Protein AF-A0A0D6QAS1-F1 (afdb_monomer)

pLDDT: mean 83.27, std 16.85, range [33.59, 98.94]

Structure (mmCIF, N/CA/C/O backbone):
data_AF-A0A0D6QAS1-F1
#
_entry.id   AF-A0A0D6QAS1-F1
#
loop_
_atom_site.group_PDB
_atom_site.id
_atom_site.type_symbol
_atom_site.label_atom_id
_atom_site.label_alt_id
_atom_site.label_comp_id
_atom_site.label_asym_id
_atom_site.label_entity_id
_atom_site.label_seq_id
_atom_site.pdbx_PDB_ins_code
_atom_site.Cartn_x
_atom_site.Cartn_y
_atom_site.Cartn_z
_atom_site.occupancy
_atom_site.B_iso_or_equiv
_atom_site.auth_seq_id
_atom_site.auth_comp_id
_atom_site.auth_asym_id
_atom_site.auth_atom_id
_atom_site.pdbx_PDB_model_num
ATOM 1 N N . MET A 1 1 ? 11.360 14.580 -30.328 1.00 38.03 1 MET A N 1
ATOM 2 C CA . MET A 1 1 ? 10.238 13.670 -30.630 1.00 38.03 1 MET A CA 1
ATOM 3 C C . MET A 1 1 ? 8.957 14.392 -30.251 1.00 38.03 1 MET A C 1
ATOM 5 O O . MET A 1 1 ? 8.612 14.446 -29.081 1.00 38.03 1 MET A O 1
ATOM 9 N N . GLU A 1 2 ? 8.317 15.051 -31.216 1.00 40.16 2 GLU A N 1
ATOM 10 C CA . GLU A 1 2 ? 7.016 15.697 -31.013 1.00 40.16 2 GLU A CA 1
ATOM 11 C C . GLU A 1 2 ? 5.927 14.764 -31.536 1.00 40.16 2 GLU A C 1
ATOM 13 O O . GLU A 1 2 ? 5.898 14.456 -32.726 1.00 40.16 2 GLU A O 1
ATOM 18 N N . GLY A 1 3 ? 5.069 14.291 -30.632 1.00 45.66 3 GLY A N 1
ATOM 19 C CA . GLY A 1 3 ? 3.910 13.471 -30.976 1.00 45.66 3 GLY A CA 1
ATOM 20 C C . GLY A 1 3 ? 3.639 12.312 -30.021 1.00 45.66 3 GLY A C 1
ATOM 21 O O . GLY A 1 3 ? 3.352 11.223 -30.496 1.00 45.66 3 GLY A O 1
ATOM 22 N N . VAL A 1 4 ? 3.721 12.503 -28.701 1.00 56.34 4 VAL A N 1
ATOM 23 C CA . VAL A 1 4 ? 3.030 11.586 -27.780 1.00 56.34 4 VAL A CA 1
ATOM 24 C C . VAL A 1 4 ? 1.615 12.138 -27.614 1.00 56.34 4 VAL A C 1
ATOM 26 O O . VAL A 1 4 ? 1.426 13.249 -27.113 1.00 56.34 4 VAL A O 1
ATOM 29 N N . THR A 1 5 ? 0.645 11.424 -28.170 1.00 60.41 5 THR A N 1
ATOM 30 C CA . THR A 1 5 ? -0.788 11.723 -28.086 1.00 60.41 5 THR A CA 1
ATOM 31 C C . THR A 1 5 ? -1.288 11.491 -26.665 1.00 60.41 5 THR A C 1
ATOM 33 O O . THR A 1 5 ? -0.992 10.454 -26.081 1.00 60.41 5 THR A O 1
ATOM 36 N N . ASN A 1 6 ? -2.076 12.431 -26.141 1.00 78.56 6 ASN A N 1
ATOM 37 C CA . ASN A 1 6 ? -2.873 12.211 -24.933 1.00 78.56 6 ASN A CA 1
ATOM 38 C C . ASN A 1 6 ? -3.799 11.004 -25.142 1.00 78.56 6 ASN A C 1
ATOM 40 O O . ASN A 1 6 ? -4.286 10.797 -26.259 1.00 78.56 6 ASN A O 1
ATOM 44 N N . GLY A 1 7 ? -4.080 10.250 -24.080 1.00 86.44 7 GLY A N 1
ATOM 45 C CA . GLY A 1 7 ? -4.970 9.092 -24.175 1.00 86.44 7 GLY A CA 1
ATOM 46 C C . GLY A 1 7 ? -4.363 7.894 -24.900 1.00 86.44 7 GLY A C 1
ATOM 47 O O . GLY A 1 7 ? -5.070 7.210 -25.640 1.00 86.44 7 GLY A O 1
ATOM 48 N N . LEU A 1 8 ? -3.057 7.658 -24.746 1.00 92.25 8 LEU A N 1
ATOM 49 C CA . LEU A 1 8 ? -2.417 6.459 -25.281 1.00 92.25 8 LEU A CA 1
ATOM 50 C C . LEU A 1 8 ? -2.813 5.236 -24.444 1.00 92.25 8 LEU A C 1
ATOM 52 O O . LEU A 1 8 ? -2.883 5.328 -23.227 1.00 92.25 8 LEU A O 1
ATOM 56 N N . SER A 1 9 ? -3.007 4.083 -25.084 1.00 95.50 9 SER A N 1
ATOM 57 C CA . SER A 1 9 ? -3.143 2.798 -24.392 1.00 95.50 9 SER A CA 1
ATOM 58 C C . SER A 1 9 ? -1.972 1.886 -24.747 1.00 95.50 9 SER A C 1
ATOM 60 O O . SER A 1 9 ? -1.731 1.620 -25.928 1.00 95.50 9 SER A O 1
ATOM 62 N N . VAL A 1 10 ? -1.253 1.411 -23.732 1.00 96.88 10 VAL A N 1
ATOM 63 C CA . VAL A 1 10 ? -0.136 0.466 -23.852 1.00 96.88 10 VAL A CA 1
ATOM 64 C C . VAL A 1 10 ? -0.517 -0.836 -23.155 1.00 96.88 10 VAL A C 1
ATOM 66 O O . VAL A 1 10 ? -0.944 -0.814 -22.007 1.00 96.88 10 VAL A O 1
ATOM 69 N N . THR A 1 11 ? -0.332 -1.973 -23.825 1.00 98.19 11 THR A N 1
ATOM 70 C CA . THR A 1 11 ? -0.570 -3.299 -23.235 1.00 98.19 11 THR A CA 1
ATOM 71 C C . THR A 1 11 ? 0.667 -4.170 -23.407 1.00 98.19 11 THR A C 1
ATOM 73 O O . THR A 1 11 ? 1.137 -4.382 -24.529 1.00 98.19 11 THR A O 1
ATOM 76 N N . VAL A 1 12 ? 1.163 -4.722 -22.303 1.00 98.50 12 VAL A N 1
ATOM 77 C CA . VAL A 1 12 ? 2.246 -5.709 -22.264 1.00 98.50 12 VAL A CA 1
ATOM 78 C C . VAL A 1 12 ? 1.634 -7.054 -21.903 1.00 98.50 12 VAL A C 1
ATOM 80 O O . VAL A 1 12 ? 1.347 -7.328 -20.743 1.00 98.50 12 VAL A O 1
ATOM 83 N N . GLY A 1 13 ? 1.382 -7.885 -22.915 1.00 98.19 13 GLY A N 1
ATOM 84 C CA . GLY A 1 13 ? 0.696 -9.165 -22.730 1.00 98.19 13 GLY A CA 1
ATOM 85 C C . GLY A 1 13 ? 1.490 -10.175 -21.894 1.00 98.19 13 GLY A C 1
ATOM 86 O O . GLY A 1 13 ? 2.712 -10.098 -21.791 1.00 98.19 13 GLY A O 1
ATOM 87 N N . ALA A 1 14 ? 0.792 -11.169 -21.342 1.00 97.81 14 ALA A N 1
ATOM 88 C CA . ALA A 1 14 ? 1.406 -12.221 -20.536 1.00 97.81 14 ALA A CA 1
ATOM 89 C C . ALA A 1 14 ? 2.565 -12.921 -21.270 1.00 97.81 14 ALA A C 1
ATOM 91 O O . ALA A 1 14 ? 2.438 -13.333 -22.426 1.00 97.81 14 ALA A O 1
ATOM 92 N N . GLY A 1 15 ? 3.703 -13.052 -20.583 1.00 95.56 15 GLY A N 1
ATOM 93 C CA . GLY A 1 15 ? 4.936 -13.626 -21.132 1.00 95.56 15 GLY A CA 1
ATOM 94 C C . GLY A 1 15 ? 5.702 -12.723 -22.108 1.00 95.56 15 GLY A C 1
ATOM 95 O O . GLY A 1 15 ? 6.755 -13.134 -22.593 1.00 95.56 15 GLY A O 1
ATOM 96 N N . ALA A 1 16 ? 5.205 -11.518 -22.408 1.00 98.38 16 ALA A N 1
ATOM 97 C CA . ALA A 1 16 ? 5.980 -10.504 -23.111 1.00 98.38 16 ALA A CA 1
ATOM 98 C C . ALA A 1 16 ? 6.925 -9.784 -22.144 1.00 98.38 16 ALA A C 1
ATOM 100 O O . ALA A 1 16 ? 6.635 -9.650 -20.956 1.00 98.38 16 ALA A O 1
ATOM 101 N N . THR A 1 17 ? 8.034 -9.278 -22.678 1.00 98.19 17 THR A N 1
ATOM 102 C CA . THR A 1 17 ? 8.993 -8.475 -21.921 1.00 98.19 17 THR A CA 1
ATOM 103 C C . THR A 1 17 ? 9.330 -7.212 -22.697 1.00 98.19 17 THR A C 1
ATOM 105 O O . THR A 1 17 ? 9.715 -7.289 -23.867 1.00 98.19 17 THR A O 1
ATOM 108 N N . ILE A 1 18 ? 9.216 -6.061 -22.040 1.00 97.44 18 ILE A N 1
ATOM 109 C CA . ILE A 1 18 ? 9.844 -4.811 -22.468 1.00 97.44 18 ILE A CA 1
ATOM 110 C C . ILE A 1 18 ? 10.992 -4.561 -21.499 1.00 97.44 18 ILE A C 1
ATOM 112 O O . ILE A 1 18 ? 10.757 -4.403 -20.308 1.00 97.44 18 ILE A O 1
ATOM 116 N N . ALA A 1 19 ? 12.224 -4.558 -22.003 1.00 93.94 19 ALA A N 1
ATOM 117 C CA . ALA A 1 19 ? 13.402 -4.334 -21.180 1.00 93.94 19 ALA A CA 1
ATOM 118 C C . ALA A 1 19 ? 14.318 -3.282 -21.801 1.00 93.94 19 ALA A C 1
ATOM 120 O O . ALA A 1 19 ? 14.603 -3.337 -23.004 1.00 93.94 19 ALA A O 1
ATOM 121 N N . THR A 1 20 ? 14.819 -2.362 -20.983 1.00 89.06 20 THR A N 1
ATOM 122 C CA . THR A 1 20 ? 15.845 -1.392 -21.383 1.00 89.06 20 THR A CA 1
ATOM 123 C C . THR A 1 20 ? 17.061 -1.502 -20.473 1.00 89.06 20 THR A C 1
ATOM 125 O O . THR A 1 20 ? 16.970 -1.781 -19.277 1.00 89.06 20 THR A O 1
ATOM 128 N N . THR A 1 21 ? 18.240 -1.277 -21.044 1.00 86.56 21 THR A N 1
ATOM 129 C CA . THR A 1 21 ? 19.492 -1.304 -20.290 1.00 86.56 21 THR A CA 1
ATOM 130 C C . THR A 1 21 ? 20.354 -0.116 -20.669 1.00 86.56 21 THR A C 1
ATOM 132 O O . THR A 1 21 ? 20.668 0.046 -21.854 1.00 86.56 21 THR A O 1
ATOM 135 N N . SER A 1 22 ? 20.832 0.646 -19.687 1.00 79.31 22 SER A N 1
ATOM 136 C CA . SER A 1 22 ? 21.850 1.670 -19.921 1.00 79.31 22 SER A CA 1
ATOM 137 C C . SER A 1 22 ? 23.042 1.493 -18.985 1.00 79.31 22 SER A C 1
ATOM 139 O O . SER A 1 22 ? 22.912 1.204 -17.796 1.00 79.31 22 SER A O 1
ATOM 141 N N . ASN A 1 23 ? 24.244 1.602 -19.558 1.00 78.31 23 ASN A N 1
ATOM 142 C CA . ASN A 1 23 ? 25.483 1.333 -18.842 1.00 78.31 23 ASN A CA 1
ATOM 143 C C . ASN A 1 23 ? 26.504 2.454 -19.053 1.00 78.31 23 ASN A C 1
ATOM 145 O O . ASN A 1 23 ? 27.028 2.597 -20.162 1.00 78.31 23 ASN A O 1
ATOM 149 N N . ALA A 1 24 ? 26.851 3.171 -17.980 1.00 71.12 24 ALA A N 1
ATOM 150 C CA . ALA A 1 24 ? 27.790 4.297 -17.982 1.00 71.12 24 ALA A CA 1
ATOM 151 C C . ALA A 1 24 ? 29.144 3.971 -18.632 1.00 71.12 24 ALA A C 1
ATOM 153 O O . ALA A 1 24 ? 29.765 4.832 -19.250 1.00 71.12 24 ALA A O 1
ATOM 154 N N . ALA A 1 25 ? 29.612 2.724 -18.513 1.00 75.62 25 ALA A N 1
ATOM 155 C CA . ALA A 1 25 ? 30.906 2.303 -19.045 1.00 75.62 25 ALA A CA 1
ATOM 156 C C . ALA A 1 25 ? 30.899 2.108 -20.569 1.00 75.62 25 ALA A C 1
ATOM 158 O O . ALA A 1 25 ? 31.944 2.211 -21.209 1.00 75.62 25 ALA A O 1
ATOM 159 N N . THR A 1 26 ? 29.737 1.802 -21.150 1.00 74.00 26 THR A N 1
ATOM 160 C CA . THR A 1 26 ? 29.610 1.458 -22.580 1.00 74.00 26 THR A CA 1
ATOM 161 C C . THR A 1 26 ? 28.847 2.504 -23.381 1.00 74.00 26 THR A C 1
ATOM 163 O O . THR A 1 26 ? 29.080 2.641 -24.579 1.00 74.00 26 THR A O 1
ATOM 166 N N . ASN A 1 27 ? 27.969 3.261 -22.725 1.00 66.62 27 ASN A N 1
ATOM 167 C CA . ASN A 1 27 ? 27.143 4.287 -23.337 1.00 66.62 27 ASN A CA 1
ATOM 168 C C . ASN A 1 27 ? 26.918 5.456 -22.356 1.00 66.62 27 ASN A C 1
ATOM 170 O O . ASN A 1 27 ? 25.807 5.668 -21.881 1.00 66.62 27 ASN A O 1
ATOM 174 N N . PRO A 1 28 ? 27.965 6.231 -22.019 1.00 62.88 28 PRO A N 1
ATOM 175 C CA . PRO A 1 28 ? 27.860 7.336 -21.060 1.00 62.88 28 PRO A CA 1
ATOM 176 C C . PRO A 1 28 ? 26.937 8.473 -21.531 1.00 62.88 28 PRO A C 1
ATOM 178 O O . PRO A 1 28 ? 26.597 9.346 -20.738 1.00 62.88 28 PRO A O 1
ATOM 181 N N . SER A 1 29 ? 26.556 8.486 -22.814 1.00 61.28 29 SER A N 1
ATOM 182 C CA . SER A 1 29 ? 25.680 9.493 -23.417 1.00 61.28 29 SER A CA 1
ATOM 183 C C . SER A 1 29 ? 24.188 9.167 -23.360 1.00 61.28 29 SER A C 1
ATOM 185 O O . SER A 1 29 ? 23.401 10.043 -23.702 1.00 61.28 29 SER A O 1
ATOM 187 N N . THR A 1 30 ? 23.777 7.946 -22.986 1.00 63.56 30 THR A N 1
ATOM 188 C CA . THR A 1 30 ? 22.346 7.661 -22.770 1.00 63.56 30 THR A CA 1
ATOM 189 C C . THR A 1 30 ? 21.906 8.303 -21.474 1.00 63.56 30 THR A C 1
ATOM 191 O O . THR A 1 30 ? 22.264 7.822 -20.397 1.00 63.56 30 THR A O 1
ATOM 194 N N . THR A 1 31 ? 21.179 9.403 -21.602 1.00 62.59 31 THR A N 1
ATOM 195 C CA . THR A 1 31 ? 20.588 10.121 -20.479 1.00 62.59 31 THR A CA 1
ATOM 196 C C . THR A 1 31 ? 19.254 9.517 -20.060 1.00 62.59 31 THR A C 1
ATOM 198 O O . THR A 1 31 ? 18.964 9.558 -18.874 1.00 62.59 31 THR A O 1
ATOM 201 N N . ASP A 1 32 ? 18.536 8.871 -20.988 1.00 71.94 32 ASP A N 1
ATOM 202 C CA . ASP A 1 32 ? 17.252 8.216 -20.719 1.00 71.94 32 ASP A CA 1
ATOM 203 C C . ASP A 1 32 ? 17.339 6.697 -20.784 1.00 71.94 32 ASP A C 1
ATOM 205 O O . ASP A 1 32 ? 18.055 6.144 -21.633 1.00 71.94 32 ASP A O 1
ATOM 209 N N . ASN A 1 33 ? 16.574 6.017 -19.931 1.00 79.94 33 ASN A N 1
ATOM 210 C CA . ASN A 1 33 ? 16.422 4.564 -19.999 1.00 79.94 33 ASN A CA 1
ATOM 211 C C . ASN A 1 33 ? 14.996 4.070 -19.725 1.00 79.94 33 ASN A C 1
ATOM 213 O O . ASN A 1 33 ? 14.832 2.899 -19.388 1.00 79.94 33 ASN A O 1
ATOM 217 N N . ASP A 1 34 ? 13.978 4.904 -19.902 1.00 86.06 34 ASP A N 1
ATOM 218 C CA . ASP A 1 34 ? 12.611 4.480 -19.613 1.00 86.06 34 ASP A CA 1
ATOM 219 C C . ASP A 1 34 ? 12.109 3.427 -20.603 1.00 86.06 34 ASP A C 1
ATOM 221 O O . ASP A 1 34 ? 12.399 3.479 -21.805 1.00 86.06 34 ASP A O 1
ATOM 225 N N . ALA A 1 35 ? 11.351 2.448 -20.105 1.00 91.38 35 ALA A N 1
ATOM 226 C CA . ALA A 1 35 ? 10.761 1.412 -20.949 1.00 91.38 35 ALA A CA 1
ATOM 227 C C . ALA A 1 35 ? 9.429 1.865 -21.560 1.00 91.38 35 ALA A C 1
ATOM 229 O O . ALA A 1 35 ? 9.157 1.583 -22.732 1.00 91.38 35 ALA A O 1
ATOM 230 N N . ILE A 1 36 ? 8.600 2.568 -20.784 1.00 92.50 36 ILE A N 1
ATOM 231 C CA . ILE A 1 36 ? 7.316 3.113 -21.234 1.00 92.50 36 ILE A CA 1
ATOM 232 C C . ILE A 1 36 ? 7.198 4.555 -20.748 1.00 92.50 36 ILE A C 1
ATOM 234 O O . ILE A 1 36 ? 7.279 4.808 -19.556 1.00 92.50 36 ILE A O 1
ATOM 238 N N . VAL A 1 37 ? 6.933 5.481 -21.670 1.00 90.06 37 VAL A N 1
ATOM 239 C CA . VAL A 1 37 ? 6.634 6.883 -21.351 1.00 90.06 37 VAL A CA 1
ATOM 240 C C . VAL A 1 37 ? 5.309 7.249 -22.003 1.00 90.06 37 VAL A C 1
ATOM 242 O O . VAL A 1 37 ? 5.160 7.140 -23.228 1.00 90.06 37 VAL A O 1
ATOM 245 N N . VAL A 1 38 ? 4.342 7.684 -21.201 1.00 89.62 38 VAL A N 1
ATOM 246 C CA . VAL A 1 38 ? 3.039 8.168 -21.672 1.00 89.62 38 VAL A CA 1
ATOM 247 C C . VAL A 1 38 ? 2.752 9.582 -21.175 1.00 89.62 38 VAL A C 1
ATOM 249 O O . VAL A 1 38 ? 3.380 10.082 -20.252 1.00 89.62 38 VAL A O 1
ATOM 252 N N . ARG A 1 39 ? 1.798 10.253 -21.826 1.00 86.88 39 ARG A N 1
ATOM 253 C CA . ARG A 1 39 ? 1.320 11.586 -21.425 1.00 86.88 39 ARG A CA 1
ATOM 254 C C . ARG A 1 39 ? -0.046 11.507 -20.763 1.00 86.88 39 ARG A C 1
ATOM 256 O O . ARG A 1 39 ? -0.565 10.417 -20.532 1.00 86.88 39 ARG A O 1
ATOM 263 N N . THR A 1 40 ? -0.651 12.663 -20.523 1.00 88.06 40 THR A N 1
ATOM 264 C CA . THR A 1 40 ? -1.945 12.783 -19.843 1.00 88.06 40 THR A CA 1
ATOM 265 C C . THR A 1 40 ? -3.032 11.813 -20.334 1.00 88.06 40 THR A C 1
ATOM 267 O O . THR A 1 40 ? -3.184 11.554 -21.537 1.00 88.06 40 THR A O 1
ATOM 270 N N . ASN A 1 41 ? -3.849 11.348 -19.386 1.00 90.69 41 ASN A N 1
ATOM 271 C CA . ASN A 1 41 ? -5.030 10.499 -19.579 1.00 90.69 41 ASN A CA 1
ATOM 272 C C . ASN A 1 41 ? -4.752 9.160 -20.279 1.00 90.69 41 ASN A C 1
ATOM 274 O O . ASN A 1 41 ? -5.635 8.625 -20.950 1.00 90.69 41 ASN A O 1
ATOM 278 N N . SER A 1 42 ? -3.526 8.649 -20.185 1.00 94.94 42 SER A N 1
ATOM 279 C CA . SER A 1 42 ? -3.127 7.396 -20.827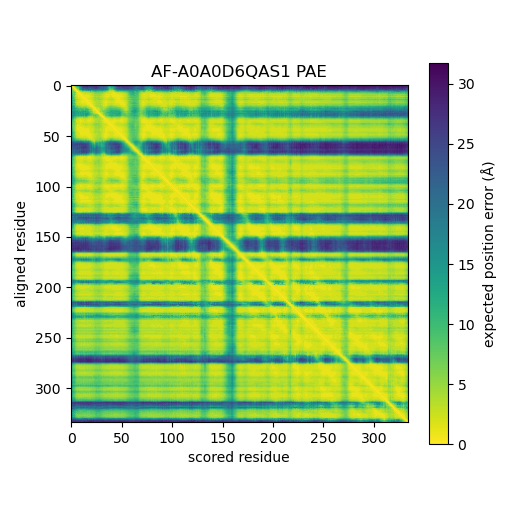 1.00 94.94 42 SER A CA 1
ATOM 280 C C . SER A 1 42 ? -3.391 6.187 -19.929 1.00 94.94 42 SER A C 1
ATOM 282 O O . SER A 1 42 ? -3.514 6.316 -18.713 1.00 94.94 42 SER A O 1
ATOM 284 N N . SER A 1 43 ? -3.464 4.999 -20.523 1.00 97.31 43 SER A N 1
ATOM 285 C CA . SER A 1 43 ? -3.591 3.733 -19.808 1.00 97.31 43 SER A CA 1
ATOM 286 C C . SER A 1 43 ? -2.439 2.785 -20.131 1.00 97.31 43 SER A C 1
ATOM 288 O O . SER A 1 43 ? -2.010 2.672 -21.281 1.00 97.31 43 SER A O 1
ATOM 290 N N . ILE A 1 44 ? -1.952 2.076 -19.118 1.00 98.56 44 ILE A N 1
ATOM 291 C CA . ILE A 1 44 ? -0.926 1.042 -19.246 1.00 98.56 44 ILE A CA 1
ATOM 292 C C . ILE A 1 44 ? -1.432 -0.217 -18.541 1.00 98.56 44 ILE A C 1
ATOM 294 O O . ILE A 1 44 ? -1.822 -0.163 -17.379 1.00 98.56 44 ILE A O 1
ATOM 298 N N . GLU A 1 45 ? -1.419 -1.345 -19.240 1.00 98.81 45 GLU A N 1
ATOM 299 C CA . GLU A 1 45 ? -1.771 -2.665 -18.711 1.00 98.81 45 GLU A CA 1
ATOM 300 C C . GLU A 1 45 ? -0.563 -3.598 -18.842 1.00 98.81 45 GLU A C 1
ATOM 302 O O . GLU A 1 45 ? -0.010 -3.762 -19.936 1.00 98.81 45 GLU A O 1
ATOM 307 N N . VAL A 1 46 ? -0.132 -4.193 -17.732 1.00 98.88 46 VAL A N 1
ATOM 308 C CA . VAL A 1 46 ? 1.067 -5.034 -17.656 1.00 98.88 46 VAL A CA 1
ATOM 309 C C . VAL A 1 46 ? 0.704 -6.417 -17.127 1.00 98.88 46 VAL A C 1
ATOM 311 O O . VAL A 1 46 ? 0.629 -6.626 -15.922 1.00 98.88 46 VAL A O 1
ATOM 314 N N . ALA A 1 47 ? 0.551 -7.380 -18.033 1.00 98.62 47 ALA A N 1
ATOM 315 C CA . ALA A 1 47 ? 0.436 -8.808 -17.723 1.00 98.62 47 ALA A CA 1
ATOM 316 C C . ALA A 1 47 ? 1.758 -9.575 -17.908 1.00 98.62 47 ALA A C 1
ATOM 318 O O . ALA A 1 47 ? 1.887 -10.716 -17.466 1.00 98.62 47 ALA A O 1
ATOM 319 N N . GLY A 1 48 ? 2.720 -8.982 -18.620 1.00 98.56 48 GLY A N 1
ATOM 320 C CA . GLY A 1 48 ? 4.085 -9.482 -18.787 1.00 98.56 48 GLY A CA 1
ATOM 321 C C . GLY A 1 48 ? 5.076 -8.798 -17.844 1.00 98.56 48 GLY A C 1
ATOM 322 O O . GLY A 1 48 ? 4.736 -8.456 -16.716 1.00 98.56 48 GLY A O 1
ATOM 323 N N . THR A 1 49 ? 6.295 -8.566 -18.323 1.00 98.69 49 THR A N 1
ATOM 324 C CA . THR A 1 49 ? 7.357 -7.883 -17.570 1.00 98.69 49 THR A CA 1
ATOM 325 C C . THR A 1 49 ? 7.745 -6.576 -18.259 1.00 98.69 49 THR A C 1
ATOM 327 O O . THR A 1 49 ? 8.005 -6.557 -19.465 1.00 98.69 49 THR A O 1
ATOM 330 N N . VAL A 1 50 ? 7.828 -5.491 -17.498 1.00 98.56 50 VAL A N 1
ATOM 331 C CA . VAL A 1 50 ? 8.474 -4.239 -17.901 1.00 98.56 50 VAL A CA 1
ATOM 332 C C . VAL A 1 50 ? 9.639 -4.017 -16.951 1.00 98.56 50 VAL A C 1
ATOM 334 O O . VAL A 1 50 ? 9.437 -3.981 -15.744 1.00 98.56 50 VAL A O 1
ATOM 337 N N . GLU A 1 51 ? 10.854 -3.921 -17.473 1.00 96.56 51 GLU A N 1
ATOM 338 C CA . GLU A 1 51 ? 12.053 -3.840 -16.642 1.00 96.56 51 GLU A CA 1
ATOM 339 C C . GLU A 1 51 ? 13.045 -2.817 -17.183 1.00 96.56 51 GLU A C 1
ATOM 341 O O . GLU A 1 51 ? 13.307 -2.754 -18.387 1.00 96.56 51 GLU A O 1
ATOM 346 N N . THR A 1 52 ? 13.663 -2.052 -16.291 1.00 91.44 52 THR A N 1
ATOM 347 C CA . THR A 1 52 ? 14.833 -1.248 -16.635 1.00 91.44 52 THR A CA 1
ATOM 348 C C . THR A 1 52 ? 16.012 -1.619 -15.758 1.00 91.44 52 THR A C 1
ATOM 350 O O . THR A 1 52 ? 15.907 -1.846 -14.553 1.00 91.44 52 THR A O 1
ATOM 353 N N . GLN A 1 53 ? 17.186 -1.685 -16.379 1.00 89.19 53 GLN A N 1
ATOM 354 C CA . GLN A 1 53 ? 18.445 -1.876 -15.677 1.00 89.19 53 GLN A CA 1
ATOM 355 C C . GLN A 1 53 ? 19.408 -0.765 -16.067 1.00 89.19 53 GLN A C 1
ATOM 357 O O . GLN A 1 53 ? 20.029 -0.794 -17.133 1.00 89.19 53 GLN A O 1
ATOM 362 N N . SER A 1 54 ? 19.570 0.210 -15.178 1.00 79.50 54 SER A N 1
ATOM 363 C CA . SER A 1 54 ? 20.516 1.292 -15.403 1.00 79.50 54 SER A CA 1
ATOM 364 C C . SER A 1 54 ? 21.479 1.515 -14.243 1.00 79.50 54 SER A C 1
ATOM 366 O O . SER A 1 54 ? 21.111 1.489 -13.067 1.00 79.50 54 SER A O 1
ATOM 368 N N . ASN A 1 55 ? 22.748 1.713 -14.600 1.00 77.81 55 ASN A N 1
ATOM 369 C CA . ASN A 1 55 ? 23.823 2.092 -13.683 1.00 77.81 55 ASN A CA 1
ATOM 370 C C . ASN A 1 55 ? 24.418 3.471 -14.019 1.00 77.81 55 ASN A C 1
ATOM 372 O O . ASN A 1 55 ? 25.491 3.818 -13.515 1.00 77.81 55 ASN A O 1
ATOM 376 N N . ASN A 1 56 ? 23.776 4.228 -14.915 1.00 68.69 56 ASN A N 1
ATOM 377 C CA . ASN A 1 56 ? 24.261 5.552 -15.275 1.00 68.69 56 ASN A CA 1
ATOM 378 C C . ASN A 1 56 ? 24.017 6.527 -14.117 1.00 68.69 56 ASN A C 1
ATOM 380 O O . ASN A 1 56 ? 23.030 6.407 -13.432 1.00 68.69 56 ASN A O 1
ATOM 384 N N . ILE A 1 57 ? 24.924 7.459 -13.823 1.00 56.12 57 ILE A N 1
ATOM 385 C CA . ILE A 1 57 ? 24.763 8.392 -12.676 1.00 56.12 57 ILE A CA 1
ATOM 386 C C . ILE A 1 57 ? 24.165 9.732 -13.143 1.00 56.12 57 ILE A C 1
ATOM 388 O O . ILE A 1 57 ? 23.893 10.638 -12.358 1.00 56.12 57 ILE A O 1
ATOM 392 N N . VAL A 1 58 ? 23.984 9.892 -14.454 1.00 52.22 58 VAL A N 1
ATOM 393 C CA . VAL A 1 58 ? 23.630 11.169 -15.071 1.00 52.22 58 VAL A CA 1
ATOM 394 C C . VAL A 1 58 ? 22.114 11.283 -15.216 1.00 52.22 58 VAL A C 1
ATOM 396 O O . VAL A 1 58 ? 21.623 11.468 -16.319 1.00 52.22 58 VAL A O 1
ATOM 399 N N . GLY A 1 59 ? 21.384 11.192 -14.105 1.00 49.84 59 GLY A N 1
ATOM 400 C CA . GLY A 1 59 ? 19.945 11.427 -14.056 1.00 49.84 59 GLY A CA 1
ATOM 401 C C . GLY A 1 59 ? 19.572 12.184 -12.791 1.00 49.84 59 GLY A C 1
ATOM 402 O O . GLY A 1 59 ? 19.776 11.705 -11.682 1.00 49.84 59 GLY A O 1
ATOM 403 N N . LYS A 1 60 ? 19.100 13.421 -12.937 1.00 47.88 60 LYS A N 1
ATOM 404 C CA . LYS A 1 60 ? 18.295 14.051 -11.888 1.00 47.88 60 LYS A CA 1
ATOM 405 C C . LYS A 1 60 ? 16.869 13.607 -12.192 1.00 47.88 60 LYS A C 1
ATOM 407 O O . LYS A 1 60 ? 16.440 13.883 -13.308 1.00 47.88 60 LYS A O 1
ATOM 412 N N . GLY A 1 61 ? 16.197 12.976 -11.223 1.00 45.88 61 GLY A N 1
ATOM 413 C CA . GLY A 1 61 ? 14.778 12.599 -11.299 1.00 45.88 61 GLY A CA 1
ATOM 414 C C . GLY A 1 61 ? 13.954 13.680 -12.002 1.00 45.88 61 GLY A C 1
ATOM 415 O O . GLY A 1 61 ? 14.136 14.879 -11.739 1.00 45.88 61 GLY A O 1
ATOM 416 N N . GLY A 1 62 ? 13.201 13.254 -13.010 1.00 48.97 62 GLY A N 1
ATOM 417 C CA . GLY A 1 62 ? 12.682 14.122 -14.057 1.00 48.97 62 GLY A CA 1
ATOM 418 C C . GLY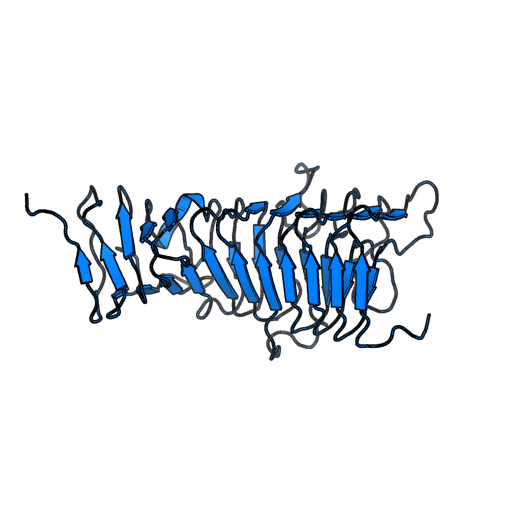 A 1 62 ? 11.444 14.904 -13.659 1.00 48.97 62 GLY A C 1
ATOM 419 O O . GLY A 1 62 ? 10.725 14.561 -12.738 1.00 48.97 62 GLY A O 1
ATOM 420 N N . THR A 1 63 ? 11.202 15.967 -14.418 1.00 50.12 63 THR A N 1
ATOM 421 C CA . THR A 1 63 ? 9.891 16.595 -14.613 1.00 50.12 63 THR A CA 1
ATOM 422 C C . THR A 1 63 ? 9.873 16.953 -16.100 1.00 50.12 63 THR A C 1
ATOM 424 O O . THR A 1 63 ? 10.631 17.810 -16.553 1.00 50.12 63 THR A O 1
ATOM 427 N N . ILE A 1 64 ? 9.168 16.164 -16.908 1.00 48.03 64 ILE A N 1
ATOM 428 C CA . ILE A 1 64 ? 9.191 16.180 -18.387 1.00 48.03 64 ILE A CA 1
ATOM 429 C C . ILE A 1 64 ? 9.029 17.637 -18.902 1.00 48.03 64 ILE A C 1
ATOM 431 O O . ILE A 1 64 ? 8.106 18.283 -18.413 1.00 48.03 64 ILE A O 1
ATOM 435 N N . PRO A 1 65 ? 9.812 18.228 -19.855 1.00 40.16 65 PRO A N 1
ATOM 436 C CA . PRO A 1 65 ? 10.710 17.683 -20.894 1.00 40.16 65 PRO A CA 1
ATOM 437 C C . PRO A 1 65 ? 12.198 18.133 -20.804 1.00 40.16 65 PRO A C 1
ATOM 439 O O . PRO A 1 65 ? 12.507 19.292 -20.532 1.00 40.16 65 PRO A O 1
ATOM 442 N N . GLY A 1 66 ? 13.143 17.250 -21.168 1.00 45.38 66 GLY A N 1
ATOM 443 C CA . GLY A 1 66 ? 14.597 17.516 -21.105 1.00 45.38 66 GLY A CA 1
ATOM 444 C C . GLY A 1 66 ? 15.451 16.347 -20.597 1.00 45.38 66 GLY A C 1
ATOM 445 O O . GLY A 1 66 ? 16.670 16.469 -20.620 1.00 45.38 66 GLY A O 1
ATOM 446 N N . LEU A 1 67 ? 14.793 15.248 -20.202 1.00 52.16 67 LEU A N 1
ATOM 447 C CA . LEU A 1 67 ? 15.197 13.857 -20.422 1.00 52.16 67 LEU A CA 1
ATOM 448 C C . LEU A 1 67 ? 16.637 13.492 -20.009 1.00 52.16 67 LEU A C 1
ATOM 450 O O . LEU A 1 67 ? 17.550 13.367 -20.834 1.00 52.16 67 LEU A O 1
ATOM 454 N N . ASN A 1 68 ? 16.774 13.298 -18.692 1.00 51.59 68 ASN A N 1
ATOM 455 C CA . ASN A 1 68 ? 17.783 12.441 -18.087 1.00 51.59 68 ASN A CA 1
ATOM 456 C C . ASN A 1 68 ? 17.126 11.539 -17.002 1.00 51.59 68 ASN A C 1
ATOM 458 O O . ASN A 1 68 ? 17.483 11.664 -15.825 1.00 51.59 68 ASN A O 1
ATOM 462 N N . THR A 1 69 ? 16.127 10.721 -17.344 1.00 64.06 69 THR A N 1
ATOM 463 C CA . THR A 1 69 ? 15.425 9.832 -16.385 1.00 64.06 69 THR A CA 1
ATOM 464 C C . THR A 1 69 ? 15.702 8.359 -16.649 1.00 64.06 69 THR A C 1
ATOM 466 O O . THR A 1 69 ? 16.187 7.961 -17.708 1.00 64.06 69 THR A O 1
ATOM 469 N N . THR A 1 70 ? 15.525 7.525 -15.631 1.00 73.56 70 THR A N 1
ATOM 470 C CA . THR A 1 70 ? 15.855 6.097 -15.730 1.00 73.56 70 THR A CA 1
ATOM 471 C C . THR A 1 70 ? 14.813 5.228 -15.051 1.00 73.56 70 THR A C 1
ATOM 473 O O . THR A 1 70 ? 15.144 4.177 -14.497 1.00 73.56 70 THR A O 1
ATOM 476 N N . ASP A 1 71 ? 13.575 5.694 -15.089 1.00 85.25 71 ASP A N 1
ATOM 477 C CA . ASP A 1 71 ? 12.440 5.046 -14.455 1.00 85.25 71 ASP A CA 1
ATOM 478 C C . ASP A 1 71 ? 11.958 3.900 -15.341 1.00 85.25 71 ASP A C 1
ATOM 480 O O . ASP A 1 71 ? 12.391 3.745 -16.479 1.00 85.25 71 ASP A O 1
ATOM 484 N N . THR A 1 72 ? 11.115 3.007 -14.834 1.00 93.00 72 THR A N 1
ATOM 485 C CA . THR A 1 72 ? 10.606 1.907 -15.670 1.00 93.00 72 THR A CA 1
ATOM 486 C C . THR A 1 72 ? 9.396 2.335 -16.477 1.00 93.00 72 THR A C 1
ATOM 488 O O . THR A 1 72 ? 9.338 2.105 -17.691 1.00 93.00 72 THR A O 1
ATOM 491 N N . ILE A 1 73 ? 8.457 3.007 -15.819 1.00 94.12 73 ILE A N 1
ATOM 492 C CA . ILE A 1 73 ? 7.268 3.579 -16.437 1.00 94.12 73 ILE A CA 1
ATOM 493 C C . ILE A 1 73 ? 7.129 5.035 -15.994 1.00 94.12 73 ILE A C 1
ATOM 495 O O . ILE A 1 73 ? 7.078 5.295 -14.795 1.00 94.12 73 ILE A O 1
ATOM 499 N N . GLU A 1 74 ? 6.985 5.946 -16.955 1.00 90.44 74 GLU A N 1
ATOM 500 C CA . GLU A 1 74 ? 6.634 7.350 -16.724 1.00 90.44 74 GLU A CA 1
ATOM 501 C C . GLU A 1 74 ? 5.235 7.691 -17.257 1.00 90.44 74 GLU A C 1
ATOM 503 O O . GLU A 1 74 ? 4.841 7.265 -18.352 1.00 90.44 74 GLU A O 1
ATOM 508 N N . GLY A 1 75 ? 4.504 8.522 -16.511 1.00 88.81 75 GLY A N 1
ATOM 509 C CA . GLY A 1 75 ? 3.206 9.066 -16.914 1.00 88.81 75 GLY A CA 1
ATOM 510 C C . GLY A 1 75 ? 2.928 10.468 -16.365 1.00 88.81 75 GLY A C 1
ATOM 511 O O . GLY A 1 75 ? 3.542 10.910 -15.399 1.00 88.81 75 GLY A O 1
ATOM 512 N N . GLU A 1 76 ? 1.972 11.164 -16.983 1.00 87.62 76 GLU A N 1
ATOM 513 C CA . GLU A 1 76 ? 1.484 12.491 -16.560 1.00 87.62 76 GLU A CA 1
ATOM 514 C C . GLU A 1 76 ? 0.026 12.407 -16.054 1.00 87.62 76 GLU A C 1
ATOM 516 O O . GLU A 1 76 ? -0.561 11.328 -16.048 1.00 87.62 76 GLU A O 1
ATOM 521 N N . ASN A 1 77 ? -0.605 13.542 -15.729 1.00 88.12 77 ASN A N 1
ATOM 522 C CA . ASN A 1 77 ? -1.951 13.648 -15.147 1.00 88.12 77 ASN A CA 1
ATOM 523 C C . ASN A 1 77 ? -2.983 12.641 -15.686 1.00 88.12 77 ASN A C 1
ATOM 525 O O . ASN A 1 77 ? -3.201 12.528 -16.900 1.00 88.12 77 ASN A O 1
ATOM 529 N N . GLY A 1 78 ? -3.717 12.005 -14.775 1.00 89.75 78 GLY A N 1
ATOM 530 C CA . GLY A 1 78 ? -4.795 11.072 -15.103 1.00 89.75 78 GLY A CA 1
ATOM 531 C C . GLY A 1 78 ? -4.324 9.768 -15.751 1.00 89.75 78 GLY A C 1
ATOM 532 O O . GLY A 1 78 ? -5.127 9.099 -16.404 1.00 89.75 78 GLY A O 1
ATOM 533 N N . THR A 1 79 ? -3.042 9.415 -15.629 1.00 93.75 79 THR A N 1
ATOM 534 C CA . THR A 1 79 ? -2.535 8.123 -16.099 1.00 93.75 79 THR A CA 1
ATOM 535 C C . THR A 1 79 ? -3.080 6.995 -15.225 1.00 93.75 79 THR A C 1
ATOM 537 O O . THR A 1 79 ? -3.073 7.076 -13.996 1.00 93.75 79 THR A O 1
ATOM 540 N N . MET A 1 80 ? -3.549 5.926 -15.868 1.00 97.56 80 MET A N 1
ATOM 541 C CA . MET A 1 80 ? -4.001 4.700 -15.215 1.00 97.56 80 MET A CA 1
ATOM 542 C C . MET A 1 80 ? -3.039 3.555 -15.524 1.00 97.56 80 MET A C 1
ATOM 544 O O . MET A 1 80 ? -2.871 3.186 -16.684 1.00 97.56 80 MET A O 1
ATOM 548 N N . ILE A 1 81 ? -2.453 2.954 -14.495 1.00 98.75 81 ILE A N 1
ATOM 549 C CA . ILE A 1 81 ? -1.573 1.791 -14.625 1.00 98.75 81 ILE A CA 1
ATOM 550 C C . ILE A 1 81 ? -2.226 0.607 -13.924 1.00 98.75 81 ILE A C 1
ATOM 552 O O . ILE A 1 81 ? -2.562 0.682 -12.745 1.00 98.75 81 ILE A O 1
ATOM 556 N N . THR A 1 82 ? -2.402 -0.494 -14.648 1.00 98.88 82 THR A N 1
ATOM 557 C CA . THR A 1 82 ? -2.811 -1.783 -14.089 1.00 98.88 82 THR A CA 1
ATOM 558 C C . THR A 1 82 ? -1.682 -2.785 -14.278 1.00 98.88 82 THR A C 1
ATOM 560 O O . THR A 1 82 ? -1.276 -3.059 -15.406 1.00 98.88 82 THR A O 1
ATOM 563 N N . VAL A 1 83 ? -1.171 -3.330 -13.178 1.00 98.94 83 VAL A N 1
ATOM 564 C CA . VAL A 1 83 ? -0.263 -4.482 -13.197 1.00 98.94 83 VAL A CA 1
ATOM 565 C C . VAL A 1 83 ? -1.112 -5.704 -12.890 1.00 98.94 83 VAL A C 1
ATOM 567 O O . VAL A 1 83 ? -1.653 -5.826 -11.794 1.00 98.94 83 VAL A O 1
ATOM 570 N N . ASP A 1 84 ? -1.295 -6.581 -13.866 1.00 98.81 84 ASP A N 1
ATOM 571 C CA . ASP A 1 84 ? -2.150 -7.754 -13.720 1.00 98.81 84 ASP A CA 1
ATOM 572 C C . ASP A 1 84 ? -1.505 -8.819 -12.835 1.00 98.81 84 ASP A C 1
ATOM 574 O O . ASP A 1 84 ? -0.322 -8.773 -12.499 1.00 98.81 84 ASP A O 1
ATOM 578 N N . PHE A 1 85 ? -2.293 -9.831 -12.476 1.00 97.88 85 PHE A N 1
ATOM 579 C CA . PHE A 1 85 ? -1.779 -10.987 -11.757 1.00 97.88 85 PHE A CA 1
ATOM 580 C C . PHE A 1 85 ? -0.642 -11.665 -12.538 1.00 97.88 85 PHE A C 1
ATOM 582 O O . PHE A 1 85 ? -0.827 -12.111 -13.671 1.00 97.88 85 PHE A O 1
ATOM 589 N N . GLY A 1 86 ? 0.532 -11.762 -11.909 1.00 96.75 86 GLY A N 1
ATOM 590 C CA . GLY A 1 86 ? 1.760 -12.269 -12.531 1.00 96.75 86 GLY A CA 1
ATOM 591 C C . GLY A 1 86 ? 2.506 -11.251 -13.403 1.00 96.75 86 GLY A C 1
ATOM 592 O O . GLY A 1 86 ? 3.611 -11.555 -13.849 1.00 96.75 86 GLY A O 1
ATOM 593 N N . GLY A 1 87 ? 1.935 -10.063 -13.614 1.00 98.81 87 GLY A N 1
ATOM 594 C CA . GLY A 1 87 ? 2.604 -8.924 -14.223 1.00 98.81 87 GLY A CA 1
ATOM 595 C C . GLY A 1 87 ? 3.686 -8.348 -13.311 1.00 98.81 87 GLY A C 1
ATOM 596 O O . GLY A 1 87 ? 3.597 -8.428 -12.081 1.00 98.81 87 GLY A O 1
ATOM 597 N N . GLN A 1 88 ? 4.728 -7.793 -13.921 1.00 98.75 88 GLN A N 1
ATOM 598 C CA . GLN A 1 88 ? 5.920 -7.320 -13.224 1.00 98.75 88 GLN A CA 1
ATOM 599 C C . GLN A 1 88 ? 6.389 -5.980 -13.786 1.00 98.75 88 GLN A C 1
ATOM 601 O O . GLN A 1 88 ? 6.545 -5.838 -15.001 1.00 98.75 88 GLN A O 1
ATOM 606 N N . VAL A 1 89 ? 6.658 -5.023 -12.901 1.00 98.75 89 VAL A N 1
ATOM 607 C CA . VAL A 1 89 ? 7.304 -3.747 -13.226 1.00 98.75 89 VAL A CA 1
ATOM 608 C C . VAL A 1 89 ? 8.532 -3.597 -12.337 1.00 98.75 89 VAL A C 1
ATOM 610 O O . VAL A 1 89 ? 8.398 -3.508 -11.117 1.00 98.75 89 VAL A O 1
ATOM 613 N N . PHE A 1 90 ? 9.720 -3.601 -12.940 1.00 96.50 90 PHE A N 1
ATOM 614 C CA . PHE A 1 90 ? 10.990 -3.701 -12.225 1.00 96.50 90 PHE A CA 1
ATOM 615 C C . PHE A 1 90 ? 11.979 -2.600 -12.589 1.00 96.50 90 PHE A C 1
ATOM 617 O O . PHE A 1 90 ? 12.420 -2.514 -13.731 1.00 96.50 90 PHE A O 1
ATOM 624 N N . SER A 1 91 ? 12.444 -1.866 -11.582 1.00 92.38 91 SER A N 1
ATOM 625 C CA . SER A 1 91 ? 13.700 -1.126 -11.669 1.00 92.38 91 SER A CA 1
ATOM 626 C C . SER A 1 91 ? 14.822 -1.935 -11.017 1.00 92.38 91 SER A C 1
ATOM 628 O O . SER A 1 91 ? 15.012 -1.943 -9.798 1.00 92.38 91 SER A O 1
ATOM 630 N N . ALA A 1 92 ? 15.584 -2.644 -11.848 1.00 90.44 92 ALA A N 1
ATOM 631 C CA . ALA A 1 92 ? 16.679 -3.531 -11.444 1.00 90.44 92 ALA A CA 1
ATOM 632 C C . ALA A 1 92 ? 18.065 -2.858 -11.552 1.00 90.44 92 ALA A C 1
ATOM 634 O O . ALA A 1 92 ? 19.113 -3.515 -11.535 1.00 90.44 92 ALA A O 1
ATOM 635 N N . GLY A 1 93 ? 18.084 -1.537 -11.746 1.00 83.94 93 GLY A N 1
ATOM 636 C CA . GLY A 1 93 ? 19.299 -0.735 -11.823 1.00 83.94 93 GLY A CA 1
ATOM 637 C C . GLY A 1 93 ? 19.978 -0.517 -10.469 1.00 83.94 93 GLY A C 1
ATOM 638 O O . GLY A 1 93 ? 19.415 -0.766 -9.407 1.00 83.94 93 GLY A O 1
ATOM 639 N N . THR A 1 94 ? 21.203 0.013 -10.499 1.00 80.88 94 THR A N 1
ATOM 640 C CA . THR A 1 94 ? 21.936 0.435 -9.286 1.00 80.88 94 THR A CA 1
ATOM 641 C C . THR A 1 94 ? 21.713 1.906 -8.938 1.00 80.88 94 THR A C 1
ATOM 643 O O . THR A 1 94 ? 22.349 2.436 -8.027 1.00 80.88 94 THR A O 1
ATOM 646 N N . GLN A 1 95 ? 20.896 2.606 -9.720 1.00 76.50 95 GLN A N 1
ATOM 647 C CA . GLN A 1 95 ? 20.583 4.008 -9.491 1.00 76.50 95 GLN A CA 1
ATOM 648 C C . GLN A 1 95 ? 19.600 4.184 -8.346 1.00 76.50 95 GLN A C 1
ATOM 650 O O . GLN A 1 95 ? 18.725 3.354 -8.139 1.00 76.50 95 GLN A O 1
ATOM 655 N N . LYS A 1 96 ? 19.751 5.308 -7.641 1.00 76.81 96 LYS A N 1
ATOM 656 C CA . LYS A 1 96 ? 18.922 5.663 -6.485 1.00 76.81 96 LYS A CA 1
ATOM 657 C C . LYS A 1 96 ? 17.725 6.559 -6.802 1.00 76.81 96 LYS A C 1
ATOM 659 O O . LYS A 1 96 ? 17.064 7.021 -5.886 1.00 76.81 96 LYS A O 1
ATOM 664 N N . THR A 1 97 ? 17.524 6.853 -8.079 1.00 75.19 97 THR A N 1
ATOM 665 C CA . THR A 1 97 ? 16.493 7.755 -8.618 1.00 75.19 97 THR A CA 1
ATOM 666 C C . THR A 1 97 ? 15.899 7.131 -9.882 1.00 75.19 97 THR A C 1
ATOM 668 O O . THR A 1 97 ? 15.882 7.755 -10.940 1.00 75.19 97 THR A O 1
ATOM 671 N N . ALA A 1 98 ? 15.691 5.819 -9.825 1.00 82.12 98 ALA A N 1
ATOM 672 C CA . ALA A 1 98 ? 15.245 4.997 -10.935 1.00 82.12 98 ALA A CA 1
ATOM 673 C C . ALA A 1 98 ? 14.066 4.195 -10.413 1.00 82.12 98 ALA A C 1
ATOM 675 O O . ALA A 1 98 ? 14.241 3.085 -9.906 1.00 82.12 98 ALA A O 1
ATOM 676 N N . GLU A 1 99 ? 12.891 4.791 -10.449 1.00 89.31 99 GLU A N 1
ATOM 677 C CA . GLU A 1 99 ? 11.700 4.198 -9.873 1.00 89.31 99 GLU A CA 1
ATOM 678 C C . GLU A 1 99 ? 11.094 3.151 -10.809 1.00 89.31 99 GLU A C 1
ATOM 680 O O . GLU A 1 99 ? 11.293 3.166 -12.027 1.00 89.31 99 GLU A O 1
ATOM 685 N N . ALA A 1 100 ? 10.347 2.193 -10.259 1.00 94.00 100 ALA A N 1
ATOM 686 C CA . ALA A 1 100 ? 9.596 1.271 -11.110 1.00 94.00 100 ALA A CA 1
ATOM 687 C C . ALA A 1 100 ? 8.422 2.010 -11.780 1.00 94.00 100 ALA A C 1
ATOM 689 O O . ALA A 1 100 ? 8.098 1.777 -12.944 1.00 94.00 100 ALA A O 1
ATOM 690 N N . ILE A 1 101 ? 7.798 2.948 -11.074 1.00 95.00 101 ILE A N 1
ATOM 691 C CA . ILE A 1 101 ? 6.773 3.823 -11.642 1.00 95.00 101 ILE A CA 1
ATOM 692 C C . ILE A 1 101 ? 7.015 5.248 -11.151 1.00 95.00 101 ILE A C 1
ATOM 694 O O . ILE A 1 101 ? 7.014 5.489 -9.947 1.00 95.00 101 ILE A O 1
ATOM 698 N N . ASN A 1 102 ? 7.156 6.189 -12.077 1.00 90.12 102 ASN A N 1
ATOM 699 C CA . ASN A 1 102 ? 7.210 7.614 -11.784 1.00 90.12 102 ASN A CA 1
ATOM 700 C C . ASN A 1 102 ? 6.026 8.319 -12.458 1.00 90.12 102 ASN A C 1
ATOM 702 O O . ASN A 1 102 ? 5.784 8.173 -13.658 1.00 90.12 102 ASN A O 1
ATOM 706 N N . LEU A 1 103 ? 5.237 9.050 -11.680 1.00 89.56 103 LEU A N 1
ATOM 707 C CA . LEU A 1 103 ? 4.056 9.751 -12.167 1.00 89.56 103 LEU A CA 1
ATOM 708 C C . LEU A 1 103 ? 4.154 11.225 -11.809 1.00 89.56 103 LEU A C 1
ATOM 710 O O . LEU A 1 103 ? 4.336 11.575 -10.649 1.00 89.56 103 LEU A O 1
ATOM 714 N N . THR A 1 104 ? 4.002 12.086 -12.812 1.00 84.38 104 THR A N 1
ATOM 715 C CA . THR A 1 104 ? 3.944 13.536 -12.625 1.00 84.38 104 THR A CA 1
ATOM 716 C C . THR A 1 104 ? 2.508 14.052 -12.736 1.00 84.38 104 THR A C 1
ATOM 718 O O . THR A 1 104 ? 1.725 13.611 -13.583 1.00 84.38 104 THR A O 1
ATOM 721 N N . GLY A 1 105 ? 2.177 15.045 -11.917 1.00 81.94 105 GLY A N 1
ATOM 722 C CA . GLY A 1 105 ? 0.881 15.712 -11.903 1.00 81.94 105 GLY A CA 1
ATOM 723 C C . GLY A 1 105 ? -0.218 14.858 -11.276 1.00 81.94 105 GLY A C 1
ATOM 724 O O . GLY A 1 105 ? 0.039 13.818 -10.689 1.00 81.94 105 GLY A O 1
ATOM 725 N N . GLU A 1 106 ? -1.468 15.301 -11.397 1.00 83.56 106 GLU A N 1
ATOM 726 C CA . GLU A 1 106 ? -2.527 14.834 -10.495 1.00 83.56 106 GLU A CA 1
ATOM 727 C C . GLU A 1 106 ? -3.451 13.748 -11.080 1.00 83.56 106 GLU A C 1
ATOM 729 O O . GLU A 1 106 ? -3.572 13.568 -12.298 1.00 83.56 106 GLU A O 1
ATOM 734 N N . GLY A 1 107 ? -4.204 13.082 -10.196 1.00 87.94 107 GLY A N 1
ATOM 735 C CA . GLY A 1 107 ? -5.336 12.219 -10.562 1.00 87.94 107 GLY A CA 1
ATOM 736 C C . GLY A 1 107 ? -4.935 10.860 -11.134 1.00 87.94 107 GLY A C 1
ATOM 737 O O . GLY A 1 107 ? -5.747 10.193 -11.778 1.00 87.94 107 GLY A O 1
ATOM 738 N N . ASN A 1 108 ? -3.684 10.457 -10.927 1.00 92.62 108 ASN A N 1
ATOM 739 C CA . ASN A 1 108 ? -3.174 9.181 -11.401 1.00 92.62 108 ASN A CA 1
ATOM 740 C C . ASN A 1 108 ? -3.755 8.003 -10.605 1.00 92.62 108 ASN A C 1
ATOM 742 O O . ASN A 1 108 ? -4.085 8.121 -9.424 1.00 92.62 108 ASN A O 1
ATOM 746 N N . THR A 1 109 ? -3.899 6.850 -11.256 1.00 97.12 109 THR A N 1
ATOM 747 C CA . THR A 1 109 ? -4.437 5.630 -10.641 1.00 97.12 109 THR A CA 1
ATOM 748 C C . THR A 1 109 ? -3.512 4.449 -10.890 1.00 97.12 109 THR A C 1
ATOM 750 O O . THR A 1 109 ? -3.176 4.159 -12.036 1.00 97.12 109 THR A O 1
ATOM 753 N N . ILE A 1 110 ? -3.161 3.726 -9.830 1.00 98.69 110 ILE A N 1
ATOM 754 C CA . ILE A 1 110 ? -2.420 2.467 -9.892 1.00 98.69 110 ILE A CA 1
ATOM 755 C C . ILE A 1 110 ? -3.285 1.353 -9.308 1.00 98.69 110 ILE A C 1
ATOM 757 O O . ILE A 1 110 ? -3.763 1.447 -8.178 1.00 98.69 110 ILE A O 1
ATOM 761 N N . ILE A 1 111 ? -3.455 0.281 -10.075 1.00 98.88 111 ILE A N 1
ATOM 762 C CA . ILE A 1 111 ? -4.063 -0.974 -9.634 1.00 98.88 111 ILE A CA 1
ATOM 763 C C . ILE A 1 111 ? -2.992 -2.055 -9.758 1.00 98.88 111 ILE A C 1
ATOM 765 O O . ILE A 1 111 ? -2.638 -2.464 -10.862 1.00 98.88 111 ILE A O 1
ATOM 769 N N . ASN A 1 112 ? -2.458 -2.516 -8.632 1.00 98.88 112 ASN A N 1
ATOM 770 C CA . ASN A 1 112 ? -1.423 -3.541 -8.611 1.00 98.88 112 ASN A CA 1
ATOM 771 C C . ASN A 1 112 ? -2.001 -4.887 -8.177 1.00 98.88 112 ASN A C 1
ATOM 773 O O . ASN A 1 112 ? -2.340 -5.063 -7.016 1.00 98.88 112 ASN A O 1
ATOM 777 N N . ASN A 1 113 ? -2.065 -5.850 -9.088 1.00 98.81 113 ASN A N 1
ATOM 778 C CA . ASN A 1 113 ? -2.383 -7.255 -8.817 1.00 98.81 113 ASN A CA 1
ATOM 779 C C . ASN A 1 113 ? -1.149 -8.167 -8.947 1.00 98.81 113 ASN A C 1
ATOM 781 O O . ASN A 1 113 ? -1.263 -9.380 -8.764 1.00 98.81 113 ASN A O 1
ATOM 785 N N . GLY A 1 114 ? 0.007 -7.600 -9.300 1.00 98.75 114 GLY A N 1
ATOM 786 C CA . GLY A 1 114 ? 1.258 -8.307 -9.552 1.00 98.75 114 GLY A CA 1
ATOM 787 C C . GLY A 1 114 ? 2.380 -7.804 -8.651 1.00 98.75 114 GLY A C 1
ATOM 788 O O . GLY A 1 114 ? 2.215 -7.704 -7.432 1.00 98.75 114 GLY A O 1
ATOM 789 N N . THR A 1 115 ? 3.537 -7.516 -9.244 1.00 98.75 115 THR A N 1
ATOM 790 C CA . THR A 1 115 ? 4.708 -7.009 -8.518 1.00 98.75 115 THR A CA 1
ATOM 791 C C . THR A 1 115 ? 5.210 -5.706 -9.128 1.00 98.75 115 THR A C 1
ATOM 793 O O . THR A 1 115 ? 5.482 -5.639 -10.326 1.00 98.75 115 THR A O 1
ATOM 796 N N . ILE A 1 116 ? 5.381 -4.693 -8.282 1.00 98.75 116 ILE A N 1
ATOM 797 C CA . ILE A 1 116 ? 6.077 -3.443 -8.594 1.00 98.75 116 ILE A CA 1
ATOM 798 C C . ILE A 1 116 ? 7.281 -3.372 -7.661 1.00 98.75 116 ILE A C 1
ATOM 800 O O . ILE A 1 116 ? 7.106 -3.371 -6.443 1.00 98.75 116 ILE A O 1
ATOM 804 N N . GLU A 1 117 ? 8.493 -3.342 -8.204 1.00 96.19 117 GLU A N 1
ATOM 805 C CA . GLU A 1 117 ? 9.706 -3.389 -7.387 1.00 96.19 117 GLU A CA 1
ATOM 806 C C . GLU A 1 117 ? 10.821 -2.495 -7.932 1.00 96.19 117 GLU A C 1
ATOM 808 O O . GLU A 1 117 ? 11.108 -2.499 -9.129 1.00 96.19 117 GLU A O 1
ATOM 813 N N . ALA A 1 118 ? 11.499 -1.777 -7.038 1.00 90.38 118 ALA A N 1
ATOM 814 C CA . ALA A 1 118 ? 12.755 -1.096 -7.329 1.00 90.38 118 ALA A CA 1
ATOM 815 C C . ALA A 1 118 ? 13.859 -1.579 -6.381 1.00 90.38 118 ALA A C 1
ATOM 817 O O . ALA A 1 118 ? 13.676 -1.636 -5.169 1.00 90.38 118 ALA A O 1
ATOM 818 N N . GLN A 1 119 ? 15.033 -1.916 -6.919 1.00 87.00 119 GLN A N 1
ATOM 819 C CA . GLN A 1 119 ? 16.112 -2.527 -6.133 1.00 87.00 119 GLN A CA 1
ATOM 820 C C . GLN A 1 119 ? 16.943 -1.516 -5.322 1.00 87.00 119 GLN A C 1
ATOM 822 O O . GLN A 1 119 ? 17.539 -1.868 -4.298 1.00 87.00 119 GLN A O 1
ATOM 827 N N . ASN A 1 120 ? 17.067 -0.286 -5.823 1.00 80.94 120 ASN A N 1
ATOM 828 C CA . ASN A 1 120 ? 17.944 0.739 -5.250 1.00 80.94 120 ASN A CA 1
ATOM 829 C C . ASN A 1 120 ? 17.297 2.123 -5.150 1.00 80.94 120 ASN A C 1
ATOM 831 O O . ASN A 1 120 ? 18.001 3.072 -4.811 1.00 80.94 120 ASN A O 1
ATOM 835 N N . ALA A 1 121 ? 16.002 2.231 -5.425 1.00 81.06 121 ALA A N 1
ATOM 836 C CA . ALA A 1 121 ? 15.237 3.470 -5.473 1.00 81.06 121 ALA A CA 1
ATOM 837 C C . ALA A 1 121 ? 13.830 3.229 -4.916 1.00 81.06 121 ALA A C 1
ATOM 839 O O . ALA A 1 121 ? 13.521 2.130 -4.440 1.00 81.06 121 ALA A O 1
ATOM 840 N N . ASP A 1 122 ? 12.984 4.248 -5.006 1.00 87.00 122 ASP A N 1
ATOM 841 C CA . ASP A 1 122 ? 11.595 4.133 -4.605 1.00 87.00 122 ASP A CA 1
ATOM 842 C C . ASP A 1 122 ? 10.853 3.201 -5.582 1.00 87.00 122 ASP A C 1
ATOM 844 O O . ASP A 1 122 ? 11.108 3.220 -6.788 1.00 87.00 122 ASP A O 1
ATOM 848 N N . ALA A 1 123 ? 9.940 2.347 -5.103 1.00 93.12 123 ALA A N 1
ATOM 849 C CA . ALA A 1 123 ? 9.172 1.504 -6.032 1.00 93.12 123 ALA A CA 1
ATOM 850 C C . ALA A 1 123 ? 8.267 2.378 -6.908 1.00 93.12 123 ALA A C 1
ATOM 852 O O . ALA A 1 123 ? 8.198 2.208 -8.126 1.00 93.12 123 ALA A O 1
ATOM 853 N N . MET A 1 124 ? 7.594 3.334 -6.273 1.00 93.31 124 MET A N 1
ATOM 854 C CA . MET A 1 124 ? 6.763 4.323 -6.936 1.00 93.31 124 MET A CA 1
ATOM 855 C C . MET A 1 124 ? 7.085 5.713 -6.409 1.00 93.31 124 MET A C 1
ATOM 857 O O . MET A 1 124 ? 7.195 5.898 -5.194 1.00 93.31 124 MET A O 1
ATOM 861 N N . TYR A 1 125 ? 7.156 6.687 -7.309 1.00 89.75 125 TYR A N 1
ATOM 862 C CA . TYR A 1 125 ? 7.291 8.091 -6.954 1.00 89.75 125 TYR A CA 1
ATOM 863 C C . TYR A 1 125 ? 6.237 8.936 -7.653 1.00 89.75 125 TYR A C 1
ATOM 865 O O . TYR A 1 125 ? 5.954 8.770 -8.840 1.00 89.75 125 TYR A O 1
ATOM 873 N N . PHE A 1 126 ? 5.643 9.829 -6.875 1.00 87.38 126 PHE A N 1
ATOM 874 C CA . PHE A 1 126 ? 4.630 10.764 -7.327 1.00 87.38 126 PHE A CA 1
ATOM 875 C C . PHE A 1 126 ? 5.171 12.187 -7.197 1.00 87.38 126 PHE A C 1
ATOM 877 O O . PHE A 1 126 ? 5.434 12.668 -6.088 1.00 87.38 126 PHE A O 1
ATOM 884 N N . ASP A 1 127 ? 5.347 12.866 -8.324 1.00 79.56 127 ASP A N 1
ATOM 885 C CA . ASP A 1 127 ? 5.750 14.268 -8.366 1.00 79.56 127 ASP A CA 1
ATOM 886 C C . ASP A 1 127 ? 4.588 15.156 -8.820 1.00 79.56 127 ASP A C 1
ATOM 888 O O . ASP A 1 127 ? 3.739 14.761 -9.613 1.00 79.56 127 ASP A O 1
ATOM 892 N N . ASP A 1 128 ? 4.564 16.394 -8.348 1.00 67.12 128 ASP A N 1
ATOM 893 C CA . ASP A 1 128 ? 3.691 17.432 -8.898 1.00 67.12 128 ASP A CA 1
ATOM 894 C C . ASP A 1 128 ? 4.583 18.440 -9.615 1.00 67.12 128 ASP A C 1
ATOM 896 O O . ASP A 1 128 ? 5.711 18.718 -9.191 1.00 67.12 128 ASP A O 1
ATOM 900 N N . GLU A 1 129 ? 4.077 19.061 -10.677 1.00 60.44 129 GLU A N 1
ATOM 901 C CA . GLU A 1 129 ? 4.748 20.232 -11.213 1.00 60.44 129 GLU A CA 1
ATOM 902 C C . GLU A 1 129 ? 4.729 21.296 -10.103 1.00 60.44 129 GLU A C 1
ATOM 904 O O . GLU A 1 129 ? 3.690 21.869 -9.780 1.00 60.44 129 GLU A O 1
ATOM 909 N N . LYS A 1 130 ? 5.902 21.513 -9.487 1.00 47.66 130 LYS A N 1
ATOM 910 C CA . LYS A 1 130 ? 6.251 22.302 -8.279 1.00 47.66 130 LYS A CA 1
ATOM 911 C C . LYS A 1 130 ? 5.476 23.609 -8.016 1.00 47.66 130 LYS A C 1
ATOM 913 O O . LYS A 1 130 ? 5.602 24.203 -6.944 1.00 47.66 130 LYS A O 1
ATOM 918 N N . THR A 1 131 ? 4.730 24.104 -8.991 1.00 47.66 131 THR A N 1
ATOM 919 C CA . THR A 1 131 ? 3.876 25.287 -8.956 1.00 47.66 131 THR A CA 1
ATOM 920 C C . THR A 1 131 ? 2.463 25.071 -8.387 1.00 47.66 131 THR A C 1
ATOM 922 O O . THR A 1 131 ? 1.815 26.081 -8.116 1.00 47.66 131 THR A O 1
ATOM 925 N N . SER A 1 132 ? 2.008 23.830 -8.151 1.00 51.12 132 SER A N 1
ATOM 926 C CA . SER A 1 132 ? 0.614 23.516 -7.747 1.00 51.12 132 SER A CA 1
ATOM 927 C C . SER A 1 132 ? 0.446 22.920 -6.335 1.00 51.12 132 SER A C 1
ATOM 929 O O . SER A 1 132 ? -0.627 22.427 -5.974 1.00 51.12 132 SER A O 1
ATOM 931 N N . VAL A 1 133 ? 1.468 23.044 -5.478 1.00 48.22 133 VAL A N 1
ATOM 932 C CA . VAL A 1 133 ? 1.462 22.509 -4.103 1.00 48.22 133 VAL A CA 1
ATOM 933 C C . VAL A 1 133 ? 0.230 22.981 -3.314 1.00 48.22 133 VAL A C 1
ATOM 935 O O . VAL A 1 133 ? 0.070 24.175 -3.047 1.00 48.22 133 VAL A O 1
ATOM 938 N N . GLY A 1 134 ? -0.624 22.037 -2.902 1.00 49.06 134 GLY A N 1
ATOM 939 C CA . GLY A 1 134 ? -1.828 22.304 -2.105 1.00 49.06 134 GLY A CA 1
ATOM 940 C C . GLY A 1 134 ? -3.019 22.871 -2.889 1.00 49.06 134 GLY A C 1
ATOM 941 O O . GLY A 1 134 ? -4.033 23.215 -2.280 1.00 49.06 134 GLY A O 1
ATOM 942 N N . THR A 1 135 ? -2.917 22.974 -4.219 1.00 52.47 135 THR A N 1
ATOM 943 C CA . THR A 1 135 ? -4.048 23.293 -5.109 1.00 52.47 135 THR A CA 1
ATOM 944 C C . THR A 1 135 ? -4.587 22.080 -5.854 1.00 52.47 135 THR A C 1
ATOM 946 O O . THR A 1 135 ? -5.538 22.239 -6.618 1.00 52.47 135 THR A O 1
ATOM 949 N N . ALA A 1 136 ? -4.012 20.898 -5.610 1.00 58.19 136 ALA A N 1
ATOM 950 C CA . ALA A 1 136 ? -4.463 19.668 -6.229 1.00 58.19 136 ALA A CA 1
ATOM 951 C C . ALA A 1 136 ? -5.946 19.428 -5.946 1.00 58.19 136 ALA A C 1
ATOM 953 O O . ALA A 1 136 ? -6.392 19.392 -4.795 1.00 58.19 136 ALA A O 1
ATOM 954 N N . ILE A 1 137 ? -6.719 19.311 -7.020 1.00 62.75 137 ILE A N 1
ATOM 955 C CA . ILE A 1 137 ? -8.174 19.112 -6.965 1.00 62.75 137 ILE A CA 1
ATOM 956 C C . ILE A 1 137 ? -8.551 17.643 -7.138 1.00 62.75 137 ILE A C 1
ATOM 958 O O . ILE A 1 137 ? -9.719 17.286 -6.970 1.00 62.75 137 ILE A O 1
ATOM 962 N N . THR A 1 138 ? -7.582 16.803 -7.496 1.00 75.44 138 THR A N 1
ATOM 963 C CA . THR A 1 138 ? -7.786 15.376 -7.732 1.00 75.44 138 THR A CA 1
ATOM 964 C C . THR A 1 138 ? -6.896 14.521 -6.837 1.00 75.44 138 THR A C 1
ATOM 966 O O . THR A 1 138 ? -5.927 14.988 -6.243 1.00 75.44 138 THR A O 1
ATOM 969 N N . THR A 1 139 ? -7.294 13.261 -6.683 1.00 86.25 139 THR A N 1
ATOM 970 C CA . THR A 1 139 ? -6.689 12.306 -5.756 1.00 86.25 139 THR A CA 1
ATOM 971 C C . THR A 1 139 ? -5.921 11.252 -6.538 1.00 86.25 139 THR A C 1
ATOM 973 O O . THR A 1 139 ? -6.499 10.613 -7.420 1.00 86.25 139 THR A O 1
ATOM 976 N N . ALA A 1 140 ? -4.653 11.038 -6.190 1.00 91.06 140 ALA A N 1
ATOM 977 C CA . ALA A 1 140 ? -3.919 9.854 -6.602 1.00 91.06 140 ALA A CA 1
ATOM 978 C C . ALA A 1 140 ? -4.512 8.627 -5.894 1.00 91.06 140 ALA A C 1
ATOM 980 O O . ALA A 1 140 ? -4.753 8.640 -4.683 1.00 91.06 140 ALA A O 1
ATOM 981 N N . THR A 1 141 ? -4.796 7.572 -6.654 1.00 95.81 141 THR A N 1
ATOM 982 C CA . THR A 1 141 ? -5.416 6.347 -6.132 1.00 95.81 141 THR A CA 1
ATOM 983 C C . THR A 1 141 ? -4.481 5.166 -6.327 1.00 95.81 141 THR A C 1
ATOM 985 O O . THR A 1 141 ? -4.056 4.894 -7.445 1.00 95.81 141 THR A O 1
ATOM 988 N N . ILE A 1 142 ? -4.190 4.440 -5.252 1.00 98.25 142 ILE A N 1
ATOM 989 C CA . ILE A 1 142 ? -3.362 3.233 -5.274 1.00 98.25 142 ILE A CA 1
ATOM 990 C C . ILE A 1 142 ? -4.175 2.101 -4.655 1.00 98.25 142 ILE A C 1
ATOM 992 O O . ILE A 1 142 ? -4.552 2.172 -3.487 1.00 98.25 142 ILE A O 1
ATOM 996 N N . ILE A 1 143 ? -4.439 1.055 -5.431 1.00 98.75 143 ILE A N 1
ATOM 997 C CA . ILE A 1 143 ? -5.087 -0.174 -4.967 1.00 98.75 143 ILE A CA 1
ATOM 998 C C . ILE A 1 143 ? -4.076 -1.303 -5.123 1.00 98.75 143 ILE A C 1
ATOM 1000 O O . ILE A 1 143 ? -3.752 -1.705 -6.242 1.00 98.75 143 ILE A O 1
ATOM 1004 N N . ASN A 1 144 ? -3.558 -1.797 -4.004 1.00 98.81 144 ASN A N 1
ATOM 1005 C CA . ASN A 1 144 ? -2.580 -2.871 -3.973 1.00 98.81 144 ASN A CA 1
ATOM 1006 C C . ASN A 1 144 ? -3.236 -4.188 -3.554 1.00 98.81 144 ASN A C 1
ATOM 1008 O O . ASN A 1 144 ? -3.607 -4.345 -2.399 1.00 98.81 144 ASN A O 1
ATOM 1012 N N . ASN A 1 145 ? -3.312 -5.133 -4.486 1.00 98.62 145 ASN A N 1
ATOM 1013 C CA . ASN A 1 145 ? -3.676 -6.541 -4.302 1.00 98.62 145 ASN A CA 1
ATOM 1014 C C . ASN A 1 145 ? -2.449 -7.476 -4.369 1.00 98.62 145 ASN A C 1
ATOM 1016 O O . ASN A 1 145 ? -2.587 -8.686 -4.198 1.00 98.62 145 ASN A O 1
ATOM 1020 N N . GLY A 1 146 ? -1.266 -6.937 -4.682 1.00 98.50 146 GLY A N 1
ATOM 1021 C CA . GLY A 1 146 ? -0.034 -7.689 -4.908 1.00 98.50 146 GLY A CA 1
ATOM 1022 C C . GLY A 1 146 ? 1.108 -7.227 -4.005 1.00 98.50 146 GLY A C 1
ATOM 1023 O O . GLY A 1 146 ? 0.919 -6.970 -2.814 1.00 98.50 146 GLY A O 1
ATOM 1024 N N . THR A 1 147 ? 2.305 -7.122 -4.580 1.00 98.50 147 THR A N 1
ATOM 1025 C CA . THR A 1 147 ? 3.509 -6.649 -3.885 1.00 98.50 147 THR A CA 1
ATOM 1026 C C . THR A 1 147 ? 3.984 -5.327 -4.472 1.00 98.50 147 THR A C 1
ATOM 1028 O O . THR A 1 147 ? 4.148 -5.214 -5.688 1.00 98.50 147 THR A O 1
ATOM 1031 N N . ILE A 1 148 ? 4.241 -4.349 -3.606 1.00 98.56 148 ILE A N 1
ATOM 1032 C CA . ILE A 1 148 ? 4.982 -3.124 -3.927 1.00 98.56 148 ILE A CA 1
ATOM 1033 C C . ILE A 1 148 ? 6.227 -3.128 -3.048 1.00 98.56 148 ILE A C 1
ATOM 1035 O O . ILE A 1 148 ? 6.092 -3.202 -1.830 1.00 98.56 148 ILE A O 1
ATOM 1039 N N . ALA A 1 149 ? 7.418 -3.055 -3.630 1.00 94.88 149 ALA A N 1
ATOM 1040 C CA . ALA A 1 149 ? 8.659 -3.165 -2.875 1.00 94.88 149 ALA A CA 1
ATOM 1041 C C . ALA A 1 149 ? 9.702 -2.143 -3.327 1.00 94.88 149 ALA A C 1
ATOM 1043 O O . ALA A 1 149 ? 10.132 -2.138 -4.477 1.00 94.88 149 ALA A O 1
ATOM 1044 N N . GLY A 1 150 ? 10.117 -1.265 -2.420 1.00 86.31 150 GLY A N 1
ATOM 1045 C CA . GLY A 1 150 ? 11.221 -0.343 -2.673 1.00 86.31 150 GLY A CA 1
ATOM 1046 C C . GLY A 1 150 ? 12.403 -0.746 -1.823 1.00 86.31 150 GLY A C 1
ATOM 1047 O O . GLY A 1 150 ? 12.310 -0.708 -0.603 1.00 86.31 150 GLY A O 1
ATOM 1048 N N . TYR A 1 151 ? 13.512 -1.140 -2.432 1.00 79.00 151 TYR A N 1
ATOM 1049 C CA . TYR A 1 151 ? 14.710 -1.577 -1.730 1.00 79.00 151 TYR A CA 1
ATOM 1050 C C . TYR A 1 151 ? 15.850 -0.566 -1.889 1.00 79.00 151 TYR A C 1
ATOM 1052 O O . TYR A 1 151 ? 15.962 0.153 -2.875 1.00 79.00 151 TYR A O 1
ATOM 1060 N N . LEU A 1 152 ? 16.752 -0.554 -0.908 1.00 65.12 152 LEU A N 1
ATOM 1061 C CA . LEU A 1 152 ? 18.060 0.084 -0.991 1.00 65.12 152 LEU A CA 1
ATOM 1062 C C . LEU A 1 152 ? 19.102 -0.999 -0.700 1.00 65.12 152 LEU A C 1
ATOM 1064 O O . LEU A 1 152 ? 19.419 -1.269 0.461 1.00 65.12 152 LEU A O 1
ATOM 1068 N N . ALA A 1 153 ? 19.622 -1.655 -1.742 1.00 52.03 153 ALA A N 1
ATOM 1069 C CA . ALA A 1 153 ? 20.552 -2.778 -1.582 1.00 52.03 153 ALA A CA 1
ATOM 1070 C C . ALA A 1 153 ? 21.890 -2.392 -0.904 1.00 52.03 153 ALA A C 1
ATOM 1072 O O . ALA A 1 153 ? 22.577 -3.262 -0.368 1.00 52.03 153 ALA A O 1
ATOM 1073 N N . ASP A 1 154 ? 22.246 -1.099 -0.872 1.00 51.59 154 ASP A N 1
ATOM 1074 C CA . ASP A 1 154 ? 23.409 -0.563 -0.149 1.00 51.59 154 ASP A CA 1
ATOM 1075 C C . ASP A 1 154 ? 22.992 0.408 0.973 1.00 51.59 154 ASP A C 1
ATOM 1077 O O . ASP A 1 154 ? 23.111 1.633 0.869 1.00 51.59 154 ASP A O 1
ATOM 1081 N N . ASN A 1 155 ? 22.506 -0.165 2.076 1.00 49.53 155 ASN A N 1
ATOM 1082 C CA . ASN A 1 155 ? 22.108 0.520 3.313 1.00 49.53 155 ASN A CA 1
ATOM 1083 C C . ASN A 1 155 ? 23.312 1.032 4.151 1.00 49.53 155 ASN A C 1
ATOM 1085 O O . ASN A 1 155 ? 23.248 1.111 5.377 1.00 49.53 155 ASN A O 1
ATOM 1089 N N . THR A 1 156 ? 24.467 1.318 3.534 1.00 40.75 156 THR A N 1
ATOM 1090 C CA . THR A 1 156 ? 25.678 1.732 4.278 1.00 40.75 156 THR A CA 1
ATOM 1091 C C . THR A 1 156 ? 25.982 3.228 4.208 1.00 40.75 156 THR A C 1
ATOM 1093 O O . THR A 1 156 ? 26.778 3.727 5.007 1.00 40.75 156 THR A O 1
ATOM 1096 N N . ALA A 1 157 ? 25.310 3.975 3.329 1.00 40.44 157 ALA A N 1
ATOM 1097 C CA . ALA A 1 157 ? 25.411 5.428 3.267 1.00 40.44 157 ALA A CA 1
ATOM 1098 C C . ALA A 1 157 ? 24.046 6.046 2.954 1.00 40.44 157 ALA A C 1
ATOM 1100 O O . ALA A 1 157 ? 23.442 5.742 1.922 1.00 40.44 157 ALA A O 1
ATOM 1101 N N . ALA A 1 158 ? 23.595 6.939 3.842 1.00 36.22 158 ALA A N 1
ATOM 1102 C CA . ALA A 1 158 ? 22.418 7.774 3.640 1.00 36.22 158 ALA A CA 1
ATOM 1103 C C . ALA A 1 158 ? 22.409 8.351 2.215 1.00 36.22 158 ALA A C 1
ATOM 1105 O O . ALA A 1 158 ? 23.442 8.808 1.711 1.00 36.22 158 ALA A O 1
ATOM 1106 N N . ASN A 1 159 ? 21.240 8.327 1.571 1.00 41.12 159 ASN A N 1
ATOM 1107 C CA . ASN A 1 159 ? 20.986 9.097 0.359 1.00 41.12 159 ASN A CA 1
ATOM 1108 C C . ASN A 1 159 ? 21.522 10.535 0.572 1.00 41.12 159 ASN A C 1
ATOM 1110 O O . ASN A 1 159 ? 21.326 11.080 1.661 1.00 41.12 159 ASN A O 1
ATOM 1114 N N . PRO A 1 160 ? 22.198 11.183 -0.397 1.00 36.94 160 PRO A N 1
ATOM 1115 C CA . PRO A 1 160 ? 22.578 12.597 -0.286 1.00 36.94 160 PRO A CA 1
ATOM 1116 C C . PRO A 1 160 ? 21.395 13.548 0.004 1.00 36.94 160 PRO A C 1
ATOM 1118 O O . PRO A 1 160 ? 21.631 14.685 0.411 1.00 36.94 160 PRO A O 1
ATOM 1121 N N . ASN A 1 161 ? 20.149 13.073 -0.124 1.00 39.03 161 ASN A N 1
ATOM 1122 C CA . ASN A 1 161 ? 18.920 13.759 0.292 1.00 39.03 161 ASN A CA 1
ATOM 1123 C C . ASN A 1 161 ? 18.425 13.398 1.715 1.00 39.03 161 ASN A C 1
ATOM 1125 O O . ASN A 1 161 ? 17.378 13.876 2.136 1.00 39.03 161 ASN A O 1
ATOM 1129 N N . GLY A 1 162 ? 19.164 12.587 2.476 1.00 33.59 162 GLY A N 1
ATOM 1130 C CA . GLY A 1 162 ? 18.940 12.353 3.905 1.00 33.59 162 GLY A CA 1
ATOM 1131 C C . GLY A 1 162 ? 17.994 11.214 4.298 1.00 33.59 162 GLY A C 1
ATOM 1132 O O . GLY A 1 162 ? 17.872 10.985 5.497 1.00 33.59 162 GLY A O 1
ATOM 1133 N N . ASN A 1 163 ? 17.377 10.473 3.367 1.00 42.34 163 ASN A N 1
ATOM 1134 C CA . ASN A 1 163 ? 16.583 9.287 3.719 1.00 42.34 163 ASN A CA 1
ATOM 1135 C C . ASN A 1 163 ? 17.390 7.989 3.504 1.00 42.34 163 ASN A C 1
ATOM 1137 O O . ASN A 1 163 ? 17.920 7.753 2.420 1.00 42.34 163 ASN A O 1
ATOM 1141 N N . ALA A 1 164 ? 17.551 7.181 4.552 1.00 40.81 164 ALA A N 1
ATOM 1142 C CA . ALA A 1 164 ? 18.254 5.893 4.515 1.00 40.81 164 ALA A CA 1
ATOM 1143 C C . ALA A 1 164 ? 17.299 4.703 4.307 1.00 40.81 164 ALA A C 1
ATOM 1145 O O . ALA A 1 164 ? 17.736 3.557 4.393 1.00 40.81 164 ALA A O 1
ATOM 1146 N N . SER A 1 165 ? 16.017 4.959 4.049 1.00 56.16 165 SER A N 1
ATOM 1147 C CA . SER A 1 165 ? 15.002 3.916 4.024 1.00 56.16 165 SER A CA 1
ATOM 1148 C C . SER A 1 165 ? 14.619 3.452 2.624 1.00 56.16 165 SER A C 1
ATOM 1150 O O . SER A 1 165 ? 14.549 4.221 1.673 1.00 56.16 165 SER A O 1
ATOM 1152 N N . THR A 1 166 ? 14.370 2.151 2.544 1.00 70.69 166 THR A N 1
ATOM 1153 C CA . THR A 1 166 ? 13.619 1.418 1.522 1.00 70.69 166 THR A CA 1
ATOM 1154 C C . THR A 1 166 ? 12.240 2.062 1.337 1.00 70.69 166 THR A C 1
ATOM 1156 O O . THR A 1 166 ? 11.340 1.714 2.091 1.00 70.69 166 THR A O 1
ATOM 1159 N N . VAL A 1 167 ? 12.054 3.048 0.453 1.00 86.88 167 VAL A N 1
ATOM 1160 C CA . VAL A 1 167 ? 10.743 3.704 0.259 1.00 86.88 167 VAL A CA 1
ATOM 1161 C C . VAL A 1 167 ? 9.962 2.951 -0.813 1.00 86.88 167 VAL A C 1
ATOM 1163 O O . VAL A 1 167 ? 10.370 2.880 -1.963 1.00 86.88 167 VAL A O 1
ATOM 1166 N N . ALA A 1 168 ? 8.822 2.373 -0.461 1.00 92.81 168 ALA A N 1
ATOM 1167 C CA . ALA A 1 168 ? 7.943 1.736 -1.434 1.00 92.81 168 ALA A CA 1
ATOM 1168 C C . ALA A 1 168 ? 7.127 2.775 -2.216 1.00 92.81 168 ALA A C 1
ATOM 1170 O O . ALA A 1 168 ? 6.944 2.640 -3.423 1.00 92.81 168 ALA A O 1
ATOM 1171 N N . ILE A 1 169 ? 6.636 3.808 -1.527 1.00 93.19 169 ILE A N 1
ATOM 1172 C CA . ILE A 1 169 ? 5.797 4.857 -2.116 1.00 93.19 169 ILE A CA 1
ATOM 1173 C C . ILE A 1 169 ? 6.302 6.209 -1.627 1.00 93.19 169 ILE A C 1
ATOM 1175 O O . ILE A 1 169 ? 6.171 6.524 -0.442 1.00 93.19 169 ILE A O 1
ATOM 1179 N N . GLY A 1 170 ? 6.880 6.990 -2.534 1.00 88.50 170 GLY A N 1
ATOM 1180 C CA . GLY A 1 170 ? 7.379 8.332 -2.265 1.00 88.50 170 GLY A CA 1
ATOM 1181 C C . GLY A 1 170 ? 6.533 9.410 -2.936 1.00 88.50 170 GLY A C 1
ATOM 1182 O O . GLY A 1 170 ? 5.965 9.206 -4.008 1.00 88.50 170 GLY A O 1
ATOM 1183 N N . GLU A 1 171 ? 6.478 10.582 -2.310 1.00 82.31 171 GLU A N 1
ATOM 1184 C CA . GLU A 1 171 ? 5.858 11.774 -2.883 1.00 82.31 171 GLU A CA 1
ATOM 1185 C C . GLU A 1 171 ? 6.794 12.991 -2.799 1.00 82.31 171 GLU A C 1
ATOM 1187 O O . GLU A 1 171 ? 7.287 13.376 -1.730 1.00 82.31 171 GLU A O 1
ATOM 1192 N N . GLY A 1 172 ? 7.016 13.618 -3.955 1.00 73.31 172 GLY A N 1
ATOM 1193 C CA . GLY A 1 172 ? 7.580 14.961 -4.102 1.00 73.31 172 GLY A CA 1
ATOM 1194 C C . GLY A 1 172 ? 6.519 16.050 -4.288 1.00 73.31 172 GLY A C 1
ATOM 1195 O O . GLY A 1 172 ? 6.786 17.214 -3.948 1.00 73.31 172 GLY A O 1
ATOM 1196 N N . GLY A 1 173 ? 5.336 15.658 -4.777 1.00 64.44 173 GLY A N 1
ATOM 1197 C CA . GLY A 1 173 ? 4.196 16.494 -5.161 1.00 64.44 173 GLY A CA 1
ATOM 1198 C C . GLY A 1 173 ? 3.420 17.141 -4.016 1.00 64.44 173 GLY A C 1
ATOM 1199 O O . GLY A 1 173 ? 4.008 17.433 -2.988 1.00 64.44 173 GLY A O 1
ATOM 1200 N N . GLY A 1 174 ? 2.148 17.503 -4.214 1.00 67.62 174 GLY A N 1
ATOM 1201 C CA . GLY A 1 174 ? 1.284 18.118 -3.189 1.00 67.62 174 GLY A CA 1
ATOM 1202 C C . GLY A 1 174 ? -0.159 17.618 -3.228 1.00 67.62 174 GLY A C 1
ATOM 1203 O O . GLY A 1 174 ? -1.085 18.365 -2.903 1.00 67.62 174 GLY A O 1
ATOM 1204 N N . GLU A 1 175 ? -0.341 16.390 -3.698 1.00 76.06 175 GLU A N 1
ATOM 1205 C CA . GLU A 1 175 ? -1.624 15.798 -4.067 1.00 76.06 175 GLU A CA 1
ATOM 1206 C C . GLU A 1 175 ? -2.242 14.960 -2.949 1.00 76.06 175 GLU A C 1
ATOM 1208 O O . GLU A 1 175 ? -1.565 14.516 -2.030 1.00 76.06 175 GLU A O 1
ATOM 1213 N N . THR A 1 176 ? -3.559 14.760 -3.003 1.00 84.50 176 THR A N 1
ATOM 1214 C CA . THR A 1 176 ? -4.266 13.886 -2.052 1.00 84.50 176 THR A CA 1
ATOM 1215 C C . THR A 1 176 ? -4.082 12.425 -2.451 1.00 84.50 176 THR A C 1
ATOM 1217 O O . THR A 1 176 ? -4.155 12.117 -3.638 1.00 84.50 176 THR A O 1
ATOM 1220 N N . PHE A 1 177 ? -3.954 11.526 -1.474 1.00 90.44 177 PHE A N 1
ATOM 1221 C CA . PHE A 1 177 ? -3.788 10.088 -1.692 1.00 90.44 177 PHE A CA 1
ATOM 1222 C C . PHE A 1 177 ? -4.939 9.274 -1.100 1.00 90.44 177 PHE A C 1
ATOM 1224 O O . PHE A 1 177 ? -5.296 9.426 0.070 1.00 90.44 177 PHE A O 1
ATOM 1231 N N . ASN A 1 178 ? -5.462 8.345 -1.899 1.00 94.31 178 ASN A N 1
ATOM 1232 C CA . ASN A 1 178 ? -6.251 7.210 -1.432 1.00 94.31 178 ASN A CA 1
ATOM 1233 C C . ASN A 1 178 ? -5.446 5.937 -1.696 1.00 94.31 178 ASN A C 1
ATOM 1235 O O . ASN A 1 178 ? -5.309 5.516 -2.845 1.00 94.31 178 ASN A O 1
ATOM 1239 N N . ILE A 1 179 ? -4.922 5.327 -0.638 1.00 97.25 179 ILE A N 1
ATOM 1240 C CA . ILE A 1 179 ? -4.131 4.098 -0.717 1.00 97.25 179 ILE A CA 1
ATOM 1241 C C . ILE A 1 179 ? -4.932 2.987 -0.058 1.00 97.25 179 ILE A C 1
ATOM 1243 O O . ILE A 1 179 ? -5.379 3.143 1.073 1.00 97.25 179 ILE A O 1
ATOM 1247 N N . THR A 1 180 ? -5.110 1.869 -0.751 1.00 98.38 180 THR A N 1
ATOM 1248 C CA . THR A 1 180 ? -5.720 0.656 -0.200 1.00 98.38 180 THR A CA 1
ATOM 1249 C C . THR A 1 180 ? -4.742 -0.495 -0.351 1.00 98.38 180 THR A C 1
ATOM 1251 O O . THR A 1 180 ? -4.339 -0.821 -1.467 1.00 98.38 180 THR A O 1
ATOM 1254 N N . ASN A 1 181 ? -4.344 -1.086 0.772 1.00 98.38 181 ASN A N 1
ATOM 1255 C CA . ASN A 1 181 ? -3.585 -2.327 0.811 1.00 98.38 181 ASN A CA 1
ATOM 1256 C C . ASN A 1 181 ? -4.556 -3.464 1.141 1.00 98.38 181 ASN A C 1
ATOM 1258 O O . ASN A 1 181 ? -4.984 -3.616 2.288 1.00 98.38 181 ASN A O 1
ATOM 1262 N N . GLU A 1 182 ? -4.947 -4.200 0.107 1.00 97.94 182 GLU A N 1
ATOM 1263 C CA . GLU A 1 182 ? -5.998 -5.216 0.143 1.00 97.94 182 GLU A CA 1
ATOM 1264 C C . GLU A 1 182 ? -5.545 -6.469 0.901 1.00 97.94 182 GLU A C 1
ATOM 1266 O O . GLU A 1 182 ? -4.352 -6.704 1.126 1.00 97.94 182 GLU A O 1
ATOM 1271 N N . SER A 1 183 ? -6.499 -7.310 1.300 1.00 96.19 183 SER A N 1
ATOM 1272 C CA . SER A 1 183 ? -6.207 -8.553 2.021 1.00 96.19 183 SER A CA 1
ATOM 1273 C C . SER A 1 183 ? -5.157 -9.418 1.310 1.00 96.19 183 SER A C 1
ATOM 1275 O O . SER A 1 183 ? -5.324 -9.819 0.161 1.00 96.19 183 SER A O 1
ATOM 1277 N N . GLY A 1 184 ? -4.082 -9.756 2.029 1.00 95.50 184 GLY A N 1
ATOM 1278 C CA . GLY A 1 184 ? -2.968 -10.565 1.522 1.00 95.50 184 GLY A CA 1
ATOM 1279 C C . GLY A 1 184 ? -1.925 -9.795 0.703 1.00 95.50 184 GLY A C 1
ATOM 1280 O O . GLY A 1 184 ? -0.887 -10.370 0.373 1.00 95.50 184 GLY A O 1
ATOM 1281 N N . ALA A 1 185 ? -2.160 -8.515 0.407 1.00 98.25 185 ALA A N 1
ATOM 1282 C CA . ALA A 1 185 ? -1.208 -7.662 -0.289 1.00 98.25 185 ALA A CA 1
ATOM 1283 C C . ALA A 1 185 ? -0.087 -7.178 0.643 1.00 98.25 185 ALA A C 1
ATOM 1285 O O . ALA A 1 185 ? -0.259 -7.053 1.862 1.00 98.25 185 ALA A O 1
ATOM 1286 N N . THR A 1 186 ? 1.084 -6.905 0.068 1.00 97.62 186 THR A N 1
ATOM 1287 C CA . THR A 1 186 ? 2.273 -6.474 0.815 1.00 97.62 186 THR A CA 1
ATOM 1288 C C . THR A 1 186 ? 2.867 -5.200 0.225 1.00 97.62 186 THR A C 1
ATOM 1290 O O . THR A 1 186 ? 3.052 -5.090 -0.987 1.00 97.62 186 THR A O 1
ATOM 1293 N N . ILE A 1 187 ? 3.207 -4.255 1.098 1.00 97.81 187 ILE A N 1
ATOM 1294 C CA . ILE A 1 187 ? 4.053 -3.102 0.800 1.00 97.81 187 ILE A CA 1
ATOM 1295 C C . ILE A 1 187 ? 5.345 -3.270 1.604 1.00 97.81 187 ILE A C 1
ATOM 1297 O O . ILE A 1 187 ? 5.341 -3.218 2.838 1.00 97.81 187 ILE A O 1
ATOM 1301 N N . GLU A 1 188 ? 6.445 -3.516 0.901 1.00 94.44 188 GLU A N 1
ATOM 1302 C CA . GLU A 1 188 ? 7.771 -3.696 1.477 1.00 94.44 188 GLU A CA 1
ATOM 1303 C C . GLU A 1 188 ? 8.580 -2.406 1.369 1.00 94.44 188 GLU A C 1
ATOM 1305 O O . GLU A 1 188 ? 9.114 -2.066 0.313 1.00 94.44 188 GLU A O 1
ATOM 1310 N N . GLY A 1 189 ? 8.654 -1.683 2.481 1.00 89.44 189 GLY A N 1
ATOM 1311 C CA . GLY A 1 189 ? 9.283 -0.372 2.550 1.00 89.44 189 GLY A CA 1
ATOM 1312 C C . GLY A 1 189 ? 8.395 0.673 3.213 1.00 89.44 189 GLY A C 1
ATOM 1313 O O . GLY A 1 189 ? 7.288 0.386 3.670 1.00 89.44 189 GLY A O 1
ATOM 1314 N N . GLU A 1 190 ? 8.919 1.888 3.308 1.00 89.88 190 GLU A N 1
ATOM 1315 C CA . GLU A 1 190 ? 8.228 3.050 3.841 1.00 89.88 190 GLU A CA 1
ATOM 1316 C C . GLU A 1 190 ? 7.243 3.635 2.830 1.00 89.88 190 GLU A C 1
ATOM 1318 O O . GLU A 1 190 ? 7.432 3.554 1.615 1.00 89.88 190 GLU A O 1
ATOM 1323 N N . ILE A 1 191 ? 6.215 4.288 3.355 1.00 91.81 191 ILE A N 1
ATOM 1324 C CA . ILE A 1 191 ? 5.342 5.185 2.606 1.00 91.81 191 ILE A CA 1
ATOM 1325 C C . ILE A 1 191 ? 5.631 6.597 3.109 1.00 91.81 191 ILE A C 1
ATOM 1327 O O . ILE A 1 191 ? 5.502 6.854 4.305 1.00 91.81 191 ILE A O 1
ATOM 1331 N N . VAL A 1 192 ? 6.019 7.509 2.221 1.00 88.19 192 VAL A N 1
ATOM 1332 C CA . VAL A 1 192 ? 6.393 8.886 2.574 1.00 88.19 192 VAL A CA 1
ATOM 1333 C C . VAL A 1 192 ? 5.584 9.870 1.733 1.00 88.19 192 VAL A C 1
ATOM 1335 O O . VAL A 1 192 ? 5.870 10.070 0.555 1.00 88.19 192 VAL A O 1
ATOM 1338 N N . LEU A 1 193 ? 4.583 10.497 2.354 1.00 85.56 193 LEU A N 1
ATOM 1339 C CA . LEU A 1 193 ? 3.613 11.403 1.735 1.00 85.56 193 LEU A CA 1
ATOM 1340 C C . LEU A 1 193 ? 3.656 12.750 2.460 1.00 85.56 193 LEU A C 1
ATOM 1342 O O . LEU A 1 193 ? 3.203 12.880 3.595 1.00 85.56 193 LEU A O 1
ATOM 1346 N N . ASN A 1 194 ? 4.234 13.766 1.835 1.00 72.62 194 ASN A N 1
ATOM 1347 C CA . ASN A 1 194 ? 4.735 14.940 2.537 1.00 72.62 194 ASN A CA 1
ATOM 1348 C C . ASN A 1 194 ? 3.752 16.113 2.603 1.00 72.62 194 ASN A C 1
ATOM 1350 O O . ASN A 1 194 ? 3.978 17.022 3.405 1.00 72.62 194 ASN A O 1
ATOM 1354 N N . LYS A 1 195 ? 2.711 16.170 1.760 1.00 69.50 195 LYS A N 1
ATOM 1355 C CA . LYS A 1 195 ? 1.945 17.426 1.581 1.00 69.50 195 LYS A CA 1
ATOM 1356 C C . LYS A 1 195 ? 0.423 17.293 1.434 1.00 69.50 195 LYS A C 1
ATOM 1358 O O . LYS A 1 195 ? -0.270 18.276 1.703 1.00 69.50 195 LYS A O 1
ATOM 1363 N N . GLY A 1 196 ? -0.110 16.127 1.070 1.00 71.19 19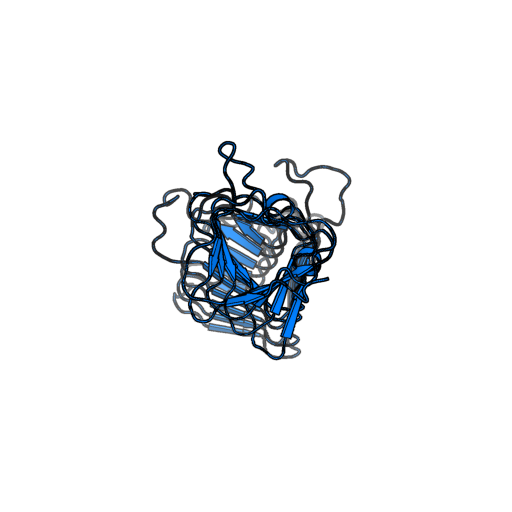6 GLY A N 1
ATOM 1364 C CA . GLY A 1 196 ? -1.543 15.913 0.834 1.00 71.19 196 GLY A CA 1
ATOM 1365 C C . GLY A 1 196 ? -2.383 15.439 2.017 1.00 71.19 196 GLY A C 1
ATOM 1366 O O . GLY A 1 196 ? -1.862 15.081 3.074 1.00 71.19 196 GLY A O 1
ATOM 1367 N N . VAL A 1 197 ? -3.705 15.394 1.803 1.00 74.75 197 VAL A N 1
ATOM 1368 C CA . VAL A 1 197 ? -4.611 14.570 2.619 1.00 74.75 197 VAL A CA 1
ATOM 1369 C C . VAL A 1 197 ? -4.400 13.112 2.229 1.00 74.75 197 VAL A C 1
ATOM 1371 O O . VAL A 1 197 ? -4.325 12.795 1.045 1.00 74.75 197 VAL A O 1
ATOM 1374 N N . THR A 1 198 ? -4.314 12.224 3.208 1.00 85.06 198 THR A N 1
ATOM 1375 C CA . THR A 1 198 ? -4.085 10.797 2.981 1.00 85.06 198 THR A CA 1
ATOM 1376 C C . THR A 1 198 ? -5.164 9.974 3.664 1.00 85.06 198 THR A C 1
ATOM 1378 O O . THR A 1 198 ? -5.339 10.063 4.881 1.00 85.06 198 THR A O 1
ATOM 1381 N N . ASN A 1 199 ? -5.841 9.133 2.883 1.00 92.25 199 ASN A N 1
ATOM 1382 C CA . ASN A 1 199 ? -6.629 8.015 3.387 1.00 92.25 199 ASN A CA 1
ATOM 1383 C C . ASN A 1 199 ? -5.852 6.725 3.117 1.00 92.25 199 ASN A C 1
ATOM 1385 O O . ASN A 1 199 ? -5.715 6.315 1.962 1.00 92.25 199 ASN A O 1
ATOM 1389 N N . LEU A 1 200 ? -5.340 6.102 4.177 1.00 96.00 200 LEU A N 1
ATOM 1390 C CA . LEU A 1 200 ? -4.661 4.812 4.106 1.00 96.00 200 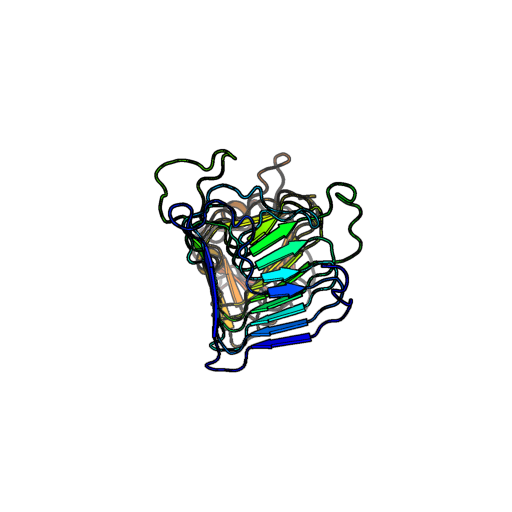LEU A CA 1
ATOM 1391 C C . LEU A 1 200 ? -5.598 3.722 4.616 1.00 96.00 200 LEU A C 1
ATOM 1393 O O . LEU A 1 200 ? -5.816 3.612 5.819 1.00 96.00 200 LEU A O 1
ATOM 1397 N N . THR A 1 201 ? -6.117 2.906 3.711 1.00 97.81 201 THR A N 1
ATOM 1398 C CA . THR A 1 201 ? -6.890 1.712 4.041 1.00 97.81 201 THR A CA 1
ATOM 1399 C C . THR A 1 201 ? -5.970 0.504 4.112 1.00 97.81 201 THR A C 1
ATOM 1401 O O . THR A 1 201 ? -5.227 0.225 3.170 1.00 97.81 201 THR A O 1
ATOM 1404 N N . VAL A 1 202 ? -6.039 -0.224 5.222 1.00 98.12 202 VAL A N 1
ATOM 1405 C CA . VAL A 1 202 ? -5.450 -1.555 5.363 1.00 98.12 202 VAL A CA 1
ATOM 1406 C C . VAL A 1 202 ? -6.561 -2.561 5.603 1.00 98.12 202 VAL A C 1
ATOM 1408 O O . VAL A 1 202 ? -7.409 -2.376 6.483 1.00 98.12 202 VAL A O 1
ATOM 1411 N N . ASP A 1 203 ? -6.536 -3.636 4.826 1.00 97.56 203 ASP A N 1
ATOM 1412 C CA . ASP A 1 203 ? -7.463 -4.747 4.974 1.00 97.56 203 ASP A CA 1
ATOM 1413 C C . ASP A 1 203 ? -6.814 -5.911 5.736 1.00 97.56 203 ASP A C 1
ATOM 1415 O O . ASP A 1 203 ? -5.583 -6.040 5.768 1.00 97.56 203 ASP A O 1
ATOM 1419 N N . PRO A 1 204 ? -7.610 -6.756 6.413 1.00 97.19 204 PRO A N 1
ATOM 1420 C CA . PRO A 1 204 ? -7.094 -7.874 7.187 1.00 97.19 204 PRO A CA 1
ATOM 1421 C C . PRO A 1 204 ? -6.125 -8.760 6.400 1.00 97.19 204 PRO A C 1
ATOM 1423 O O . PRO A 1 204 ? -6.405 -9.159 5.269 1.00 97.19 204 PRO A O 1
ATOM 1426 N N . GLY A 1 205 ? -4.990 -9.097 7.012 1.00 95.75 205 GLY A N 1
ATOM 1427 C CA . GLY A 1 205 ? -3.952 -9.919 6.385 1.00 95.75 205 GLY A CA 1
ATOM 1428 C C . GLY A 1 205 ? -3.080 -9.179 5.365 1.00 95.75 205 GLY A C 1
ATOM 1429 O O . GLY A 1 205 ? -2.140 -9.778 4.851 1.00 95.75 205 GLY A O 1
ATOM 1430 N N . SER A 1 206 ? -3.356 -7.903 5.079 1.00 97.81 206 SER A N 1
ATOM 1431 C CA . SER A 1 206 ? -2.416 -7.031 4.370 1.00 97.81 206 SER A CA 1
ATOM 1432 C C . SER A 1 206 ? -1.239 -6.659 5.276 1.00 97.81 206 SER A C 1
ATOM 1434 O O . SER A 1 206 ? -1.344 -6.718 6.507 1.00 97.81 206 SER A O 1
ATOM 1436 N N . THR A 1 207 ? -0.101 -6.301 4.685 1.00 96.62 207 THR A N 1
ATOM 1437 C CA . THR A 1 207 ? 1.108 -5.928 5.432 1.00 96.62 207 THR A CA 1
ATOM 1438 C C . THR A 1 207 ? 1.808 -4.718 4.825 1.00 96.62 207 THR A C 1
ATOM 1440 O O . THR A 1 207 ? 2.033 -4.670 3.619 1.00 96.62 207 THR A O 1
ATOM 1443 N N . ILE A 1 208 ? 2.207 -3.775 5.676 1.00 96.06 208 ILE A N 1
ATOM 1444 C CA . ILE A 1 208 ? 3.148 -2.691 5.392 1.00 96.06 208 ILE A CA 1
ATOM 1445 C C . ILE A 1 208 ? 4.324 -2.871 6.355 1.00 96.06 208 ILE A C 1
ATOM 1447 O O . ILE A 1 208 ? 4.158 -2.804 7.578 1.00 96.06 208 ILE A O 1
ATOM 1451 N N . THR A 1 209 ? 5.500 -3.187 5.813 1.00 92.12 209 THR A N 1
ATOM 1452 C CA . THR A 1 209 ? 6.663 -3.567 6.634 1.00 92.12 209 THR A CA 1
ATOM 1453 C C . THR A 1 209 ? 7.447 -2.365 7.153 1.00 92.12 209 THR A C 1
ATOM 1455 O O . THR A 1 209 ? 8.071 -2.460 8.210 1.00 92.12 209 THR A O 1
ATOM 1458 N N . GLY A 1 210 ? 7.427 -1.248 6.422 1.00 88.06 210 GLY A N 1
ATOM 1459 C CA . GLY A 1 210 ? 8.079 -0.002 6.808 1.00 88.06 210 GLY A CA 1
ATOM 1460 C C . GLY A 1 210 ? 7.155 0.964 7.544 1.00 88.06 210 GLY A C 1
ATOM 1461 O O . GLY A 1 210 ? 5.998 0.670 7.848 1.00 88.06 210 GLY A O 1
ATOM 1462 N N . SER A 1 211 ? 7.707 2.133 7.854 1.00 88.06 211 SER A N 1
ATOM 1463 C CA . SER A 1 211 ? 6.970 3.251 8.441 1.00 88.06 211 SER A CA 1
ATOM 1464 C C . SER A 1 211 ? 6.066 3.929 7.409 1.00 88.06 211 SER A C 1
ATOM 1466 O O . SER A 1 211 ? 6.338 3.907 6.211 1.00 88.06 211 SER A O 1
ATOM 1468 N N . VAL A 1 212 ? 4.998 4.563 7.877 1.00 90.00 212 VAL A N 1
ATOM 1469 C CA . VAL A 1 212 ? 4.105 5.386 7.062 1.00 90.00 212 VAL A CA 1
ATOM 1470 C C . VAL A 1 212 ? 4.159 6.804 7.606 1.00 90.00 212 VAL A C 1
ATOM 1472 O O . VAL A 1 212 ? 3.810 7.030 8.759 1.00 90.00 212 VAL A O 1
ATOM 1475 N N . HIS A 1 213 ? 4.550 7.751 6.767 1.00 87.44 213 HIS A N 1
ATOM 1476 C CA . HIS A 1 213 ? 4.681 9.160 7.108 1.00 87.44 213 HIS A CA 1
ATOM 1477 C C . HIS A 1 213 ? 3.720 9.978 6.251 1.00 87.44 213 HIS A C 1
ATOM 1479 O O . HIS A 1 213 ? 3.953 10.153 5.057 1.00 87.44 213 HIS A O 1
ATOM 1485 N N . ALA A 1 214 ? 2.635 10.469 6.847 1.00 84.81 214 ALA A N 1
ATOM 1486 C CA . ALA A 1 214 ? 1.682 11.374 6.205 1.00 84.81 214 ALA A CA 1
ATOM 1487 C C . ALA A 1 214 ? 1.913 12.811 6.705 1.00 84.81 214 ALA A C 1
ATOM 1489 O O . ALA A 1 214 ? 1.102 13.403 7.417 1.00 84.81 214 ALA A O 1
ATOM 1490 N N . ASP A 1 215 ? 3.055 13.374 6.325 1.00 72.81 215 ASP A N 1
ATOM 1491 C CA . ASP A 1 215 ? 3.617 14.651 6.780 1.00 72.81 215 ASP A CA 1
ATOM 1492 C C . ASP A 1 215 ? 2.859 15.911 6.278 1.00 72.81 215 ASP A C 1
ATOM 1494 O O . ASP A 1 215 ? 3.279 17.037 6.561 1.00 72.81 215 ASP A O 1
ATOM 1498 N N . GLY A 1 216 ? 1.743 15.731 5.554 1.00 64.94 216 GLY A N 1
ATOM 1499 C CA . GLY A 1 216 ? 0.881 16.784 5.001 1.00 64.94 216 GLY A CA 1
ATOM 1500 C C . GLY A 1 216 ? 0.020 17.537 6.029 1.00 64.94 216 GLY A C 1
ATOM 1501 O O . GLY A 1 216 ? 0.449 17.847 7.141 1.00 64.94 216 GLY A O 1
ATOM 1502 N N . VAL A 1 217 ? -1.227 17.887 5.675 1.00 62.19 217 VAL A N 1
ATOM 1503 C CA . VAL A 1 217 ? -2.163 18.579 6.593 1.00 62.19 217 VAL A CA 1
ATOM 1504 C C . VAL A 1 217 ? -2.685 17.583 7.641 1.00 62.19 217 VAL A C 1
ATOM 1506 O O . VAL A 1 217 ? -3.833 17.133 7.583 1.00 62.19 217 VAL A O 1
ATOM 1509 N N . ALA A 1 218 ? -1.822 17.244 8.607 1.00 58.31 218 ALA A N 1
ATOM 1510 C CA . ALA A 1 218 ? -1.965 16.141 9.563 1.00 58.31 218 ALA A CA 1
ATOM 1511 C C . ALA A 1 218 ? -3.325 16.077 10.273 1.00 58.31 218 ALA A C 1
ATOM 1513 O O . ALA A 1 218 ? -3.768 15.005 10.670 1.00 58.31 218 ALA A O 1
ATOM 1514 N N . SER A 1 219 ? -4.036 17.203 10.410 1.00 63.19 219 SER A N 1
ATOM 1515 C CA . SER A 1 219 ? -5.372 17.246 11.011 1.00 63.19 219 SER A CA 1
ATOM 1516 C C . SER A 1 219 ? -6.455 16.498 10.223 1.00 63.19 219 SER A C 1
ATOM 1518 O O . SER A 1 219 ? -7.515 16.249 10.796 1.00 63.19 219 SER A O 1
ATOM 1520 N N . THR A 1 220 ? -6.204 16.096 8.974 1.00 78.06 220 THR A N 1
ATOM 1521 C CA . THR A 1 220 ? -7.204 15.471 8.081 1.00 78.06 220 THR A CA 1
ATOM 1522 C C . THR A 1 220 ? -6.846 14.069 7.579 1.00 78.06 220 THR A C 1
ATOM 1524 O O . THR A 1 220 ? -7.677 13.432 6.937 1.00 78.06 220 THR A O 1
ATOM 1527 N N . ASN A 1 221 ? -5.649 13.568 7.890 1.00 87.62 221 ASN A N 1
ATOM 1528 C CA . ASN A 1 221 ? -5.204 12.245 7.453 1.00 87.62 221 ASN A CA 1
ATOM 1529 C C . ASN A 1 221 ? -5.857 11.138 8.284 1.00 87.62 221 ASN A C 1
ATOM 1531 O O . ASN A 1 221 ? -5.930 11.232 9.517 1.00 87.62 221 ASN A O 1
ATOM 1535 N N . THR A 1 222 ? -6.280 10.072 7.605 1.00 91.81 222 THR A N 1
ATOM 1536 C CA . THR A 1 222 ? -7.042 8.970 8.201 1.00 91.81 222 THR A CA 1
ATOM 1537 C C . THR A 1 222 ? -6.406 7.620 7.885 1.00 91.81 222 THR A C 1
ATOM 1539 O O . THR A 1 222 ? -6.135 7.310 6.724 1.00 91.81 222 THR A O 1
ATOM 1542 N N . VAL A 1 223 ? -6.199 6.804 8.920 1.00 95.75 223 VAL A N 1
ATOM 1543 C CA . VAL A 1 223 ? -6.001 5.356 8.762 1.00 95.75 223 VAL A CA 1
ATOM 1544 C C . VAL A 1 223 ? -7.371 4.694 8.812 1.00 95.75 223 VAL A C 1
ATOM 1546 O O . VAL A 1 223 ? -8.162 4.976 9.710 1.00 95.75 223 VAL A O 1
ATOM 1549 N N . ILE A 1 224 ? -7.654 3.818 7.857 1.00 97.75 224 ILE A N 1
ATOM 1550 C CA . ILE A 1 224 ? -8.910 3.090 7.729 1.00 97.75 224 ILE A CA 1
ATOM 1551 C C . ILE A 1 224 ? -8.608 1.600 7.890 1.00 97.75 224 ILE A C 1
ATOM 1553 O O . ILE A 1 224 ? -7.858 1.013 7.116 1.00 97.75 224 ILE A O 1
ATOM 1557 N N . LEU A 1 225 ? -9.208 0.976 8.895 1.00 98.19 225 LEU A N 1
ATOM 1558 C CA . LEU A 1 225 ? -9.211 -0.473 9.063 1.00 98.19 225 LEU A CA 1
ATOM 1559 C C . LEU A 1 225 ? -10.443 -1.024 8.342 1.00 98.19 225 LEU A C 1
ATOM 1561 O O . LEU A 1 225 ? -11.570 -0.734 8.760 1.00 98.19 225 LEU A O 1
ATOM 1565 N N . GLY A 1 226 ? -10.233 -1.751 7.245 1.00 96.75 226 GLY A N 1
ATOM 1566 C CA . GLY A 1 226 ? -11.293 -2.225 6.349 1.00 96.75 226 GLY A CA 1
ATOM 1567 C C . GLY A 1 226 ? -11.582 -3.726 6.452 1.00 96.75 226 GLY A C 1
ATOM 1568 O O . GLY A 1 226 ? -11.422 -4.344 7.511 1.00 96.75 226 GLY A O 1
ATOM 1569 N N . GLY A 1 227 ? -12.030 -4.322 5.348 1.00 93.69 227 GLY A N 1
ATOM 1570 C CA . GLY A 1 227 ? -12.360 -5.745 5.229 1.00 93.69 227 GLY A CA 1
ATOM 1571 C C . GLY A 1 227 ? -13.777 -6.163 5.646 1.00 93.69 227 GLY A C 1
ATOM 1572 O O . GLY A 1 227 ? -14.511 -5.463 6.351 1.00 93.69 227 GLY A O 1
ATOM 1573 N N . ASP A 1 228 ? -14.164 -7.364 5.218 1.00 91.19 228 ASP A N 1
ATOM 1574 C CA . ASP A 1 228 ? -15.460 -7.977 5.520 1.00 91.19 228 ASP A CA 1
ATOM 1575 C C . ASP A 1 228 ? -15.430 -8.939 6.727 1.00 91.19 228 ASP A C 1
ATOM 1577 O O . ASP A 1 228 ? -14.378 -9.303 7.250 1.00 91.19 228 ASP A O 1
ATOM 1581 N N . SER A 1 229 ? -16.615 -9.365 7.174 1.00 84.56 229 SER A N 1
ATOM 1582 C CA . SER A 1 229 ? -16.817 -10.237 8.343 1.00 84.56 229 SER A CA 1
ATOM 1583 C C . SER A 1 229 ? -16.141 -11.611 8.278 1.00 84.56 229 SER A C 1
ATOM 1585 O O . SER A 1 229 ? -16.068 -12.290 9.303 1.00 84.56 229 SER A O 1
ATOM 1587 N N . SER A 1 230 ? -15.675 -12.053 7.106 1.00 86.69 230 SER A N 1
ATOM 1588 C CA . SER A 1 230 ? -14.934 -13.313 6.974 1.00 86.69 230 SER A CA 1
ATOM 1589 C C . SER A 1 230 ? -13.455 -13.175 7.345 1.00 86.69 230 SER A C 1
ATOM 1591 O O . SER A 1 230 ? -12.768 -14.186 7.512 1.00 86.69 230 SER A O 1
ATOM 1593 N N . SER A 1 231 ? -12.997 -11.940 7.543 1.00 90.19 231 SER A N 1
ATOM 1594 C CA . SER A 1 231 ? -11.603 -11.595 7.760 1.00 90.19 231 SER A CA 1
ATOM 1595 C C . SER A 1 231 ? -11.383 -10.947 9.131 1.00 90.19 231 SER A C 1
ATOM 1597 O O . SER A 1 231 ? -12.207 -10.171 9.620 1.00 90.19 231 SER A O 1
ATOM 1599 N N . ALA A 1 232 ? -10.245 -11.258 9.757 1.00 94.38 232 ALA A N 1
ATOM 1600 C CA . ALA A 1 232 ? -9.808 -10.647 11.010 1.00 94.38 232 ALA A CA 1
ATOM 1601 C C . ALA A 1 232 ? -8.388 -10.090 10.859 1.00 94.38 232 ALA A C 1
ATOM 1603 O O . ALA A 1 232 ? -7.507 -10.784 10.347 1.00 94.38 232 ALA A O 1
ATOM 1604 N N . GLY A 1 233 ? -8.187 -8.834 11.254 1.00 96.38 233 GLY A N 1
ATOM 1605 C CA . GLY A 1 233 ? -6.901 -8.135 11.163 1.00 96.38 233 GLY A CA 1
ATOM 1606 C C . GLY A 1 233 ? -6.285 -7.891 12.538 1.00 96.38 233 GLY A C 1
ATOM 1607 O O . GLY A 1 233 ? -7.007 -7.795 13.526 1.00 96.38 233 GLY A O 1
ATOM 1608 N N . ILE A 1 234 ? -4.959 -7.762 12.601 1.00 96.94 234 ILE A N 1
ATOM 1609 C CA . ILE A 1 234 ? -4.232 -7.311 13.798 1.00 96.94 234 ILE A CA 1
ATOM 1610 C C . ILE A 1 234 ? -3.409 -6.094 13.386 1.00 96.94 234 ILE A C 1
ATOM 1612 O O . ILE A 1 234 ? -2.551 -6.213 12.504 1.00 96.94 234 ILE A O 1
ATOM 1616 N N . MET A 1 235 ? -3.656 -4.942 14.016 1.00 95.62 235 MET A N 1
ATOM 1617 C CA . MET A 1 235 ? -3.039 -3.664 13.639 1.00 95.62 235 MET A CA 1
ATOM 1618 C C . MET A 1 235 ? -1.516 -3.763 13.578 1.00 95.62 235 MET A C 1
ATOM 1620 O O . MET A 1 235 ? -0.937 -3.465 12.535 1.00 95.62 235 MET A O 1
ATOM 1624 N N . SER A 1 236 ? -0.882 -4.299 14.622 1.00 93.38 236 SER A N 1
ATOM 1625 C CA . SER A 1 236 ? 0.579 -4.365 14.692 1.00 93.38 236 SER A CA 1
ATOM 1626 C C . SER A 1 236 ? 1.229 -5.323 13.690 1.00 93.38 236 SER A C 1
ATOM 1628 O O . SER A 1 236 ? 2.432 -5.231 13.444 1.00 93.38 236 SER A O 1
ATOM 1630 N N . SER A 1 237 ? 0.451 -6.250 13.119 1.00 94.94 237 SER A N 1
ATOM 1631 C CA . SER A 1 237 ? 0.910 -7.143 12.051 1.00 94.94 237 SER A CA 1
ATOM 1632 C C . SER A 1 237 ? 0.793 -6.498 10.670 1.00 94.94 237 SER A C 1
ATOM 1634 O O . SER A 1 237 ? 1.649 -6.725 9.816 1.00 94.94 237 SER A O 1
ATOM 1636 N N . SER A 1 238 ? -0.233 -5.666 10.466 1.00 95.50 238 SER A N 1
ATOM 1637 C CA . SER A 1 238 ? -0.468 -4.967 9.201 1.00 95.50 238 SER A CA 1
ATOM 1638 C C . SER A 1 238 ? 0.334 -3.674 9.083 1.00 95.50 238 SER A C 1
ATOM 1640 O O . SER A 1 238 ? 0.739 -3.319 7.982 1.00 95.50 238 SER A O 1
ATOM 1642 N N . LEU A 1 239 ? 0.597 -2.991 10.197 1.00 94.38 239 LEU A N 1
ATOM 1643 C CA . LEU A 1 239 ? 1.364 -1.748 10.281 1.00 94.38 239 LEU A CA 1
ATOM 1644 C C . LEU A 1 239 ? 2.574 -1.989 11.193 1.00 94.38 239 LEU A C 1
ATOM 1646 O O . LEU A 1 239 ? 2.498 -1.820 12.410 1.00 94.38 239 LEU A O 1
ATOM 1650 N N . GLN A 1 240 ? 3.681 -2.460 10.613 1.00 90.31 240 GLN A N 1
ATOM 1651 C CA . GLN A 1 240 ? 4.833 -2.929 11.397 1.00 90.31 240 GLN A CA 1
ATOM 1652 C C . GLN A 1 240 ? 5.823 -1.816 11.769 1.00 90.31 240 GLN A C 1
ATOM 1654 O O . GLN A 1 240 ? 6.562 -1.958 12.749 1.00 90.31 240 GLN A O 1
ATOM 1659 N N . GLY A 1 241 ? 5.856 -0.731 10.990 1.00 86.06 241 GLY A N 1
ATOM 1660 C CA . GLY A 1 241 ? 6.689 0.443 11.242 1.00 86.06 241 GLY A CA 1
ATOM 1661 C C . GLY A 1 241 ? 6.015 1.506 12.112 1.00 86.06 241 GLY A C 1
ATOM 1662 O O . GLY A 1 241 ? 4.968 1.286 12.718 1.00 86.06 241 GLY A O 1
ATOM 1663 N N . VAL A 1 242 ? 6.633 2.687 12.172 1.00 85.56 242 VAL A N 1
ATOM 1664 C CA . VAL A 1 242 ? 6.003 3.866 12.783 1.00 85.56 242 VAL A CA 1
ATOM 1665 C C . VAL A 1 242 ? 4.956 4.401 11.818 1.00 85.56 242 VAL A C 1
ATOM 1667 O O . VAL A 1 242 ? 5.275 4.632 10.658 1.00 85.56 242 VAL A O 1
ATOM 1670 N N . VAL A 1 243 ? 3.730 4.634 12.276 1.00 88.31 243 VAL A N 1
ATOM 1671 C CA . VAL A 1 243 ? 2.715 5.312 11.466 1.00 88.31 243 VAL A CA 1
ATOM 1672 C C . VAL A 1 243 ? 2.515 6.701 12.034 1.00 88.31 243 VAL A C 1
ATOM 1674 O O . VAL A 1 243 ? 2.054 6.837 13.166 1.00 88.31 243 VAL A O 1
ATOM 1677 N N . ASP A 1 244 ? 2.878 7.733 11.277 1.00 86.12 244 ASP A N 1
ATOM 1678 C CA . ASP A 1 244 ? 2.739 9.112 11.704 1.00 86.12 244 ASP A CA 1
ATOM 1679 C C . ASP A 1 244 ? 2.084 10.066 10.708 1.00 86.12 244 ASP A C 1
ATOM 1681 O O . ASP A 1 244 ? 1.879 9.762 9.536 1.00 86.12 244 ASP A O 1
ATOM 1685 N N . GLY A 1 245 ? 1.653 11.213 11.239 1.00 83.94 245 GLY A N 1
ATOM 1686 C CA . GLY A 1 245 ? 0.955 12.240 10.471 1.00 83.94 245 GLY A CA 1
ATOM 1687 C C . GLY A 1 245 ? -0.552 12.009 10.335 1.00 83.94 245 GLY A C 1
ATOM 1688 O O . GLY A 1 245 ? -1.207 12.717 9.575 1.00 83.94 245 GLY A O 1
ATOM 1689 N N . PHE A 1 246 ? -1.121 11.065 11.093 1.00 86.94 246 PHE A N 1
ATOM 1690 C CA . PHE A 1 246 ? -2.553 10.746 11.097 1.00 86.94 246 PHE A CA 1
ATOM 1691 C C . PHE A 1 246 ? -3.270 11.311 12.329 1.00 86.94 246 PHE A C 1
ATOM 1693 O O . PHE A 1 246 ? -2.768 11.240 13.454 1.00 86.94 246 PHE A O 1
ATOM 1700 N N . SER A 1 247 ? -4.472 11.859 12.131 1.00 86.62 247 SER A N 1
ATOM 1701 C CA . SER A 1 247 ? -5.316 12.395 13.212 1.00 86.62 247 SER A CA 1
ATOM 1702 C C . SER A 1 247 ? -6.521 11.518 13.535 1.00 86.62 247 SER A C 1
ATOM 1704 O O . SER A 1 247 ? -7.130 11.693 14.597 1.00 86.62 247 SER A O 1
ATOM 1706 N N . THR A 1 248 ? -6.875 10.608 12.627 1.00 90.50 248 THR A N 1
ATOM 1707 C CA . THR A 1 248 ? -8.097 9.809 12.702 1.00 90.50 248 THR A CA 1
ATOM 1708 C C . THR A 1 248 ? -7.805 8.346 12.390 1.00 90.50 248 THR A C 1
ATOM 1710 O O . THR A 1 248 ? -7.053 8.034 11.466 1.00 90.50 248 THR A O 1
ATOM 1713 N N . LEU A 1 249 ? -8.420 7.460 13.170 1.00 95.12 249 LEU A N 1
ATOM 1714 C CA . LEU A 1 249 ? -8.540 6.039 12.887 1.00 95.12 249 LEU A CA 1
ATOM 1715 C C . LEU A 1 249 ? -10.016 5.710 12.678 1.00 95.12 249 LEU A C 1
ATOM 1717 O O . LEU A 1 249 ? -10.810 5.775 13.618 1.00 95.12 249 LEU A O 1
ATOM 1721 N N . ASP A 1 250 ? -10.356 5.304 11.466 1.00 97.25 250 ASP A N 1
ATOM 1722 C CA . ASP A 1 250 ? -11.677 4.807 11.126 1.00 97.25 250 ASP A CA 1
ATOM 1723 C C . ASP A 1 250 ? -11.661 3.279 11.105 1.00 97.25 250 ASP A C 1
ATOM 1725 O O . ASP A 1 250 ? -10.882 2.661 10.382 1.00 97.25 250 ASP A O 1
ATOM 1729 N N . LYS A 1 251 ? -12.573 2.648 11.841 1.00 97.88 251 LYS A N 1
ATOM 1730 C CA . LYS A 1 251 ? -12.884 1.228 11.659 1.00 97.88 251 LYS A CA 1
ATOM 1731 C C . LYS A 1 251 ? -14.142 1.110 10.804 1.00 97.88 251 LYS A C 1
ATOM 1733 O O . LYS A 1 251 ? -15.228 1.519 11.218 1.00 97.88 251 LYS A O 1
ATOM 1738 N N . THR A 1 252 ? -13.984 0.559 9.606 1.00 97.06 252 THR A N 1
ATOM 1739 C CA . THR A 1 252 ? -15.049 0.365 8.611 1.00 97.06 252 THR A CA 1
ATOM 1740 C C . THR A 1 252 ? -15.129 -1.097 8.187 1.00 97.06 252 THR A C 1
ATOM 1742 O O . THR A 1 252 ? -14.321 -1.922 8.615 1.00 97.06 252 THR A O 1
ATOM 1745 N N . GLY A 1 253 ? -16.127 -1.435 7.372 1.00 96.12 253 GLY A N 1
ATOM 1746 C CA . GLY A 1 253 ? -16.365 -2.814 6.967 1.00 96.12 253 GLY A CA 1
ATOM 1747 C C . GLY A 1 253 ? -16.805 -3.702 8.134 1.00 96.12 253 GLY A C 1
ATOM 1748 O O . GLY A 1 253 ? -16.817 -3.303 9.296 1.00 96.12 253 GLY A O 1
ATOM 1749 N N . THR A 1 254 ? -17.185 -4.935 7.825 1.00 95.88 254 THR A N 1
ATOM 1750 C CA . THR A 1 254 ? -17.821 -5.841 8.798 1.00 95.88 254 THR A CA 1
ATOM 1751 C C . THR A 1 254 ? -16.829 -6.753 9.526 1.00 95.88 254 THR A C 1
ATOM 1753 O O . THR A 1 254 ? -17.240 -7.563 10.355 1.00 95.88 254 THR A O 1
ATOM 1756 N N . SER A 1 255 ? -15.532 -6.620 9.235 1.00 96.38 255 SER A N 1
ATOM 1757 C CA . SER A 1 255 ? -14.436 -7.365 9.867 1.00 96.38 255 SER A CA 1
ATOM 1758 C C . SER A 1 255 ? -14.266 -7.054 11.358 1.00 96.38 255 SER A C 1
ATOM 1760 O O . SER A 1 255 ? -14.719 -6.014 11.861 1.00 96.38 255 SER A O 1
ATOM 1762 N N . THR A 1 256 ? -13.533 -7.933 12.044 1.00 97.00 256 THR A N 1
ATOM 1763 C CA . THR A 1 256 ? -12.945 -7.642 13.358 1.00 97.00 256 THR A CA 1
ATOM 1764 C C . THR A 1 256 ? -11.488 -7.229 13.185 1.00 97.00 256 THR A C 1
ATOM 1766 O O . THR A 1 256 ? -10.712 -7.930 12.539 1.00 97.00 256 THR A O 1
ATOM 1769 N N . TRP A 1 257 ? -11.102 -6.122 13.805 1.00 98.19 257 TRP A N 1
ATOM 1770 C CA . TRP A 1 257 ? -9.714 -5.691 13.911 1.00 98.19 257 TRP A CA 1
ATOM 1771 C C . TRP A 1 257 ? -9.266 -5.694 15.362 1.00 98.19 257 TRP A C 1
ATOM 1773 O O . TRP A 1 257 ? -9.913 -5.082 16.210 1.00 98.19 257 TRP A O 1
ATOM 1783 N N . GLU A 1 258 ? -8.153 -6.360 15.636 1.00 96.69 258 GLU A N 1
ATOM 1784 C CA . GLU A 1 258 ? -7.496 -6.348 16.933 1.00 96.69 258 GLU A CA 1
ATOM 1785 C C . GLU A 1 258 ? -6.465 -5.218 16.999 1.00 96.69 258 GLU A C 1
ATOM 1787 O O . GLU A 1 258 ? -5.558 -5.134 16.167 1.00 96.69 258 GLU A O 1
ATOM 1792 N N . ALA A 1 259 ? -6.590 -4.373 18.018 1.00 95.06 259 ALA A N 1
ATOM 1793 C CA . ALA A 1 259 ? -5.525 -3.503 18.489 1.00 95.06 259 ALA A CA 1
ATOM 1794 C C . ALA A 1 259 ? -4.863 -4.191 19.689 1.00 95.06 259 ALA A C 1
ATOM 1796 O O . ALA A 1 259 ? -5.417 -4.215 20.793 1.00 95.06 259 ALA A O 1
ATOM 1797 N N . ASP A 1 260 ? -3.693 -4.785 19.463 1.00 93.25 260 ASP A N 1
ATOM 1798 C CA . ASP A 1 260 ? -2.922 -5.528 20.465 1.00 93.25 260 ASP A CA 1
ATOM 1799 C C . ASP A 1 260 ? -1.906 -4.643 21.216 1.00 93.25 260 ASP A C 1
ATOM 1801 O O . ASP A 1 260 ? -1.301 -5.064 22.212 1.00 93.25 260 ASP A O 1
ATOM 1805 N N . LYS A 1 261 ? -1.758 -3.384 20.780 1.00 90.75 261 LYS A N 1
ATOM 1806 C CA . LYS A 1 261 ? -0.979 -2.326 21.435 1.00 90.75 261 LYS A CA 1
ATOM 1807 C C . LYS A 1 261 ? -1.832 -1.067 21.639 1.00 90.75 261 LYS A C 1
ATOM 1809 O O . LYS A 1 261 ? -3.002 -0.988 21.268 1.00 90.75 261 LYS A O 1
ATOM 1814 N N . SER A 1 262 ? -1.255 -0.059 22.295 1.00 89.50 262 SER A N 1
ATOM 1815 C CA . SER A 1 262 ? -1.908 1.249 22.381 1.00 89.50 262 SER A CA 1
ATOM 1816 C C . SER A 1 262 ? -2.007 1.856 20.983 1.00 89.50 262 SER A C 1
ATOM 1818 O O . SER A 1 262 ? -0.976 2.057 20.338 1.00 89.50 262 SER A O 1
ATOM 1820 N N . ILE A 1 263 ? -3.215 2.219 20.549 1.00 89.81 263 ILE A N 1
ATOM 1821 C CA . ILE A 1 263 ? -3.442 2.815 19.224 1.00 89.81 263 ILE A CA 1
ATOM 1822 C C . ILE A 1 263 ? -2.625 4.097 19.066 1.00 89.81 263 ILE A C 1
ATOM 1824 O O . ILE A 1 263 ? -2.071 4.345 18.009 1.00 89.81 263 ILE A O 1
ATOM 1828 N N . ASN A 1 264 ? -2.453 4.872 20.134 1.00 86.00 264 ASN A N 1
ATOM 1829 C CA . ASN A 1 264 ? -1.614 6.071 20.130 1.00 86.00 264 ASN A CA 1
ATOM 1830 C C . ASN A 1 264 ? -0.107 5.796 20.033 1.00 86.00 264 ASN A C 1
ATOM 1832 O O . ASN A 1 264 ? 0.658 6.701 19.711 1.00 86.00 264 ASN A O 1
ATOM 1836 N N . SER A 1 265 ? 0.332 4.583 20.375 1.00 81.12 265 SER A N 1
ATOM 1837 C CA . SER A 1 265 ? 1.723 4.164 20.179 1.00 81.12 265 SER A CA 1
ATOM 1838 C C . SER A 1 265 ? 1.974 3.620 18.777 1.00 81.12 265 SER A C 1
ATOM 1840 O O . SER A 1 265 ? 3.096 3.714 18.291 1.00 81.12 265 SER A O 1
ATOM 1842 N N . GLU A 1 266 ? 0.941 3.063 18.143 1.00 83.00 266 GLU A N 1
ATOM 1843 C CA . GLU A 1 266 ? 0.994 2.572 16.764 1.00 83.00 266 GLU A CA 1
ATOM 1844 C C . GLU A 1 266 ? 0.797 3.713 15.762 1.00 83.00 266 GLU A C 1
ATOM 1846 O O . GLU A 1 266 ? 1.512 3.788 14.769 1.00 83.00 266 GLU A O 1
ATOM 1851 N N . LEU A 1 267 ? -0.126 4.626 16.064 1.00 85.12 267 LEU A N 1
ATOM 1852 C CA . LEU A 1 267 ? -0.481 5.799 15.278 1.00 85.12 267 LEU A CA 1
ATOM 1853 C C . LEU A 1 267 ? -0.066 7.063 16.041 1.00 85.12 267 LEU A C 1
ATOM 1855 O O . LEU A 1 267 ? -0.701 7.477 17.017 1.00 85.12 267 LEU A O 1
ATOM 1859 N N . ILE A 1 268 ? 1.017 7.679 15.588 1.00 72.62 268 ILE A N 1
ATOM 1860 C CA . ILE A 1 268 ? 1.647 8.841 16.206 1.00 72.62 268 ILE A CA 1
ATOM 1861 C C . ILE A 1 268 ? 1.258 10.100 15.427 1.00 72.62 268 ILE A C 1
ATOM 1863 O O . ILE A 1 268 ? 1.291 10.142 14.208 1.00 72.62 268 ILE A O 1
ATOM 1867 N N . ASN A 1 269 ? 0.969 11.201 16.108 1.00 63.88 269 ASN A N 1
ATOM 1868 C CA . ASN A 1 269 ? 0.979 12.509 15.456 1.00 63.88 269 ASN A CA 1
ATOM 1869 C C . ASN A 1 269 ? 2.256 13.252 15.867 1.00 63.88 269 ASN A C 1
ATOM 1871 O O . ASN A 1 269 ? 2.293 13.946 16.881 1.00 63.88 269 ASN A O 1
ATOM 1875 N N . SER A 1 270 ? 3.349 13.029 15.131 1.00 55.59 270 SER A N 1
ATOM 1876 C CA . SER A 1 270 ? 4.686 13.524 15.493 1.00 55.59 270 SER A CA 1
ATOM 1877 C C . SER A 1 270 ? 4.922 14.992 15.097 1.00 55.59 270 SER A C 1
ATOM 1879 O O . SER A 1 270 ? 5.862 15.621 15.591 1.00 55.59 270 SER A O 1
ATOM 1881 N N . LYS A 1 271 ? 4.051 15.582 14.264 1.00 54.72 271 LYS A N 1
ATOM 1882 C CA . LYS A 1 271 ? 4.228 16.915 13.660 1.00 54.72 271 LYS A CA 1
ATOM 1883 C C . LYS A 1 271 ? 3.103 17.881 14.043 1.00 54.72 271 LYS A C 1
ATOM 1885 O O . LYS A 1 271 ? 2.306 18.284 13.203 1.00 54.72 271 LYS A O 1
ATOM 1890 N N . GLY A 1 272 ? 3.054 18.319 15.307 1.00 46.22 272 GLY A N 1
ATOM 1891 C CA . GLY A 1 272 ? 2.134 19.416 15.660 1.00 46.22 272 GLY A CA 1
ATOM 1892 C C . GLY A 1 272 ? 1.760 19.673 17.117 1.00 46.22 272 GLY A C 1
ATOM 1893 O O . GLY A 1 272 ? 0.949 20.563 17.354 1.00 46.22 272 GLY A O 1
ATOM 1894 N N . GLY A 1 273 ? 2.341 18.978 18.097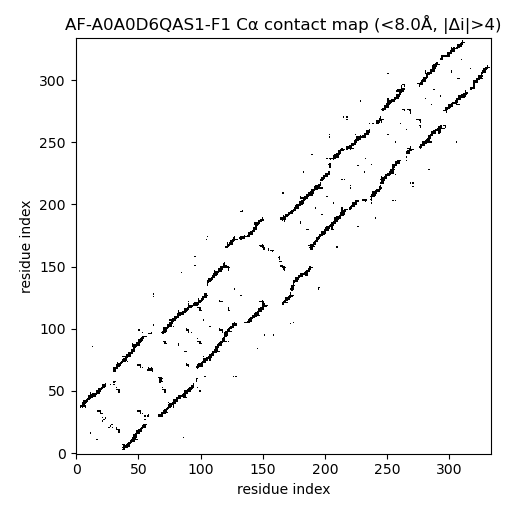 1.00 50.94 273 GLY A N 1
ATOM 1895 C CA . GLY A 1 273 ? 2.005 19.166 19.517 1.00 50.94 273 GLY A CA 1
ATOM 1896 C C . GLY A 1 273 ? 1.216 17.989 20.079 1.00 50.94 273 GLY A C 1
ATOM 1897 O O . GLY A 1 273 ? 0.893 17.064 19.346 1.00 50.94 273 GLY A O 1
ATOM 1898 N N . ALA A 1 274 ? 0.986 17.985 21.396 1.00 49.56 274 ALA A N 1
ATOM 1899 C CA . ALA A 1 274 ? 0.349 16.882 22.115 1.00 49.56 274 ALA A CA 1
ATOM 1900 C C . ALA A 1 274 ? -1.120 16.725 21.699 1.00 49.56 274 ALA A C 1
ATOM 1902 O O . ALA A 1 274 ? -2.021 17.186 22.392 1.00 49.56 274 ALA A O 1
ATOM 1903 N N . GLU A 1 275 ? -1.350 16.099 20.555 1.00 62.81 275 GLU A N 1
ATOM 1904 C CA . GLU A 1 275 ? -2.667 15.756 20.065 1.00 62.81 275 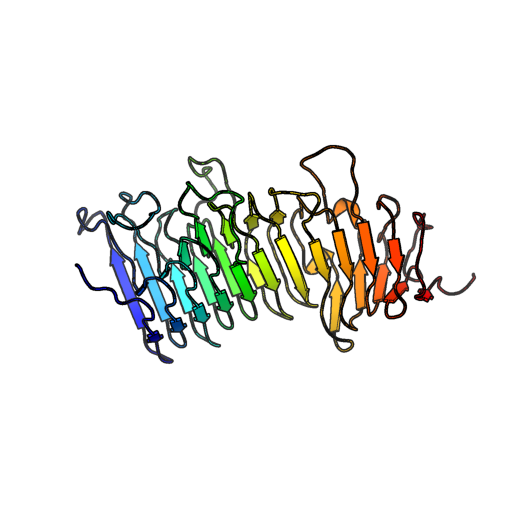GLU A CA 1
ATOM 1905 C C . GLU A 1 275 ? -2.668 14.355 19.484 1.00 62.81 275 GLU A C 1
ATOM 1907 O O . GLU A 1 275 ? -1.660 13.735 19.166 1.00 62.81 275 GLU A O 1
ATOM 1912 N N . VAL A 1 276 ? -3.865 13.826 19.473 1.00 74.06 276 VAL A N 1
ATOM 1913 C CA . VAL A 1 276 ? -4.146 12.461 19.822 1.00 74.06 276 VAL A CA 1
ATOM 1914 C C . VAL A 1 276 ? -5.091 11.925 18.750 1.00 74.06 276 VAL A C 1
ATOM 1916 O O . VAL A 1 276 ? -5.956 12.663 18.275 1.00 74.06 276 VAL A O 1
ATOM 1919 N N . VAL A 1 277 ? -4.981 10.643 18.406 1.00 87.50 277 VAL A N 1
ATOM 1920 C CA . VAL A 1 277 ? -5.855 10.013 17.411 1.00 87.50 277 VAL A CA 1
ATOM 1921 C C . VAL A 1 277 ? -7.316 10.008 17.883 1.00 87.50 277 VAL A C 1
ATOM 1923 O O . VAL A 1 277 ? -7.629 9.560 18.990 1.00 87.50 277 VAL A O 1
ATOM 1926 N N . ALA A 1 278 ? -8.213 10.543 17.052 1.00 90.44 278 ALA A N 1
ATOM 1927 C CA . ALA A 1 278 ? -9.653 10.347 17.190 1.00 90.44 278 ALA A CA 1
ATOM 1928 C C . ALA A 1 278 ? -10.033 8.999 16.573 1.00 90.44 278 ALA A C 1
ATOM 1930 O O . ALA A 1 278 ? -9.545 8.662 15.498 1.00 90.44 278 ALA A O 1
ATOM 1931 N N . ILE A 1 279 ? -10.891 8.238 17.247 1.00 94.44 279 ILE A N 1
ATOM 1932 C CA . ILE A 1 279 ? -11.282 6.903 16.789 1.00 94.44 279 ILE A CA 1
ATOM 1933 C C . ILE A 1 279 ? -12.770 6.913 16.455 1.00 94.44 279 ILE A C 1
ATOM 1935 O O . ILE A 1 279 ? -13.593 7.288 17.296 1.00 94.44 279 ILE A O 1
ATOM 1939 N N . ASP A 1 280 ? -13.111 6.473 15.248 1.00 96.31 280 ASP A N 1
ATOM 1940 C CA . ASP A 1 280 ? -14.492 6.313 14.803 1.00 96.31 280 ASP A CA 1
AT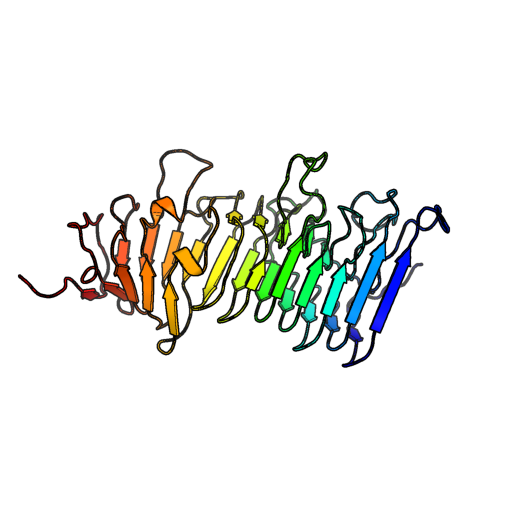OM 1941 C C . ASP A 1 280 ? -14.747 4.871 14.346 1.00 96.31 280 ASP A C 1
ATOM 1943 O O . ASP A 1 280 ? -14.283 4.417 13.299 1.00 96.31 280 ASP A O 1
ATOM 1947 N N . VAL A 1 281 ? -15.491 4.119 15.155 1.00 97.75 281 VAL A N 1
ATOM 1948 C CA . VAL A 1 281 ? -15.914 2.755 14.834 1.00 97.75 281 VAL A CA 1
ATOM 1949 C C . VAL A 1 281 ? -17.239 2.845 14.089 1.00 97.75 281 VAL A C 1
ATOM 1951 O O . VAL A 1 281 ? -18.316 2.938 14.683 1.00 97.75 281 VAL A O 1
ATOM 1954 N N . LYS A 1 282 ? -17.151 2.884 12.762 1.00 97.69 282 LYS A N 1
ATOM 1955 C CA . LYS A 1 282 ? -18.289 3.055 11.852 1.00 97.69 282 LYS A CA 1
ATOM 1956 C C . LYS A 1 282 ? -19.044 1.751 11.632 1.00 97.69 282 LYS A C 1
ATOM 1958 O O . LYS A 1 282 ? -20.275 1.770 11.642 1.00 97.69 282 LYS A O 1
ATOM 1963 N N . ASP A 1 283 ? -18.316 0.650 11.461 1.00 97.38 283 ASP A N 1
ATOM 1964 C CA . ASP A 1 283 ? -18.876 -0.681 11.209 1.00 97.38 283 ASP A CA 1
ATOM 1965 C C . ASP A 1 283 ? -17.932 -1.802 11.687 1.00 97.38 283 ASP A C 1
ATOM 1967 O O . ASP A 1 283 ? -16.721 -1.596 11.841 1.00 97.38 283 ASP A O 1
ATOM 1971 N N . GLY A 1 284 ? -18.478 -2.995 11.921 1.00 97.50 284 GLY A N 1
ATOM 1972 C CA . GLY A 1 284 ? -17.733 -4.157 12.413 1.00 97.50 284 GLY A CA 1
ATOM 1973 C C . GLY A 1 284 ? -17.166 -3.949 13.821 1.00 97.50 284 GLY A C 1
ATOM 1974 O O . GLY A 1 284 ? -17.709 -3.178 14.611 1.00 97.50 284 GLY A O 1
ATOM 1975 N N . THR A 1 285 ? -16.069 -4.634 14.152 1.00 97.62 285 THR A N 1
ATOM 1976 C CA . THR A 1 285 ? -15.537 -4.651 15.528 1.00 97.62 285 THR A CA 1
ATOM 1977 C C . THR A 1 285 ? -14.113 -4.113 15.598 1.00 97.62 285 THR A C 1
ATOM 1979 O O . THR A 1 285 ? -13.235 -4.604 14.892 1.00 97.62 285 THR A O 1
ATOM 1982 N N . LEU A 1 286 ? -13.867 -3.150 16.488 1.00 97.25 286 LEU A N 1
ATOM 1983 C CA . LEU A 1 286 ? -12.526 -2.813 16.974 1.00 97.25 286 LEU A CA 1
ATOM 1984 C C . LEU A 1 286 ? -12.340 -3.471 18.347 1.00 97.25 286 LEU A C 1
ATOM 1986 O O . LEU A 1 286 ? -12.957 -3.049 19.326 1.00 97.25 286 LEU A O 1
ATOM 1990 N N . ALA A 1 287 ? -11.526 -4.521 18.405 1.00 96.06 287 ALA A N 1
ATOM 1991 C CA . ALA A 1 287 ? -11.255 -5.299 19.603 1.00 96.06 287 ALA A CA 1
ATOM 1992 C C . ALA A 1 287 ? -9.916 -4.892 20.227 1.00 96.06 287 ALA A C 1
ATOM 1994 O O . ALA A 1 287 ? -8.872 -4.955 19.586 1.00 96.06 287 ALA A O 1
ATOM 1995 N N . LEU A 1 288 ? -9.928 -4.502 21.496 1.00 94.38 288 LEU A N 1
ATOM 1996 C CA . LEU A 1 288 ? -8.724 -4.260 22.281 1.00 94.38 288 LEU A CA 1
ATOM 1997 C C . LEU A 1 288 ? -8.327 -5.568 22.969 1.00 94.38 288 LEU A C 1
ATOM 1999 O O . LEU A 1 288 ? -9.081 -6.105 23.787 1.00 94.38 288 LEU A O 1
ATOM 2003 N N . THR A 1 289 ? -7.141 -6.081 22.653 1.00 93.00 289 THR A N 1
ATOM 2004 C CA . THR A 1 289 ? -6.656 -7.370 23.169 1.00 93.00 289 THR A CA 1
ATOM 2005 C C . THR A 1 289 ? -5.319 -7.204 23.877 1.00 93.00 289 THR A C 1
ATOM 2007 O O . THR A 1 289 ? -4.505 -6.360 23.518 1.00 93.00 289 THR A O 1
ATOM 2010 N N . GLY A 1 290 ? -5.070 -7.980 24.936 1.00 91.25 290 GLY A N 1
ATOM 2011 C CA . GLY A 1 290 ? -3.784 -7.945 25.639 1.00 91.25 290 GLY A CA 1
ATOM 2012 C C . GLY A 1 290 ? -3.462 -6.562 26.223 1.00 91.25 290 GLY A C 1
ATOM 2013 O O . GLY A 1 290 ? -4.052 -6.188 27.242 1.00 91.25 290 GLY A O 1
ATOM 2014 N N . ASN A 1 291 ? -2.521 -5.850 25.583 1.00 89.06 291 ASN A N 1
ATOM 2015 C CA . ASN A 1 291 ? -2.072 -4.489 25.919 1.00 89.06 291 ASN A CA 1
ATOM 2016 C C . ASN A 1 291 ? -2.741 -3.394 25.061 1.00 89.06 291 ASN A C 1
ATOM 2018 O O . ASN A 1 291 ? -2.362 -2.222 25.153 1.00 89.06 291 ASN A O 1
ATOM 2022 N N . GLY A 1 292 ? -3.720 -3.774 24.239 1.00 90.88 292 GLY A N 1
ATOM 2023 C CA . GLY A 1 292 ? -4.581 -2.897 23.462 1.00 90.88 292 GLY A CA 1
ATOM 2024 C C . GLY A 1 292 ? -5.144 -1.752 24.293 1.00 90.88 292 GLY A C 1
ATOM 2025 O O . GLY A 1 292 ? -5.735 -1.981 25.352 1.00 90.88 292 GLY A O 1
ATOM 2026 N N . SER A 1 293 ? -4.970 -0.512 23.834 1.00 89.25 293 SER A N 1
ATOM 2027 C CA . SER A 1 293 ? -5.420 0.660 24.591 1.00 89.25 293 SER A CA 1
ATOM 2028 C C . SER A 1 293 ? -5.835 1.828 23.706 1.00 89.25 293 SER A C 1
ATOM 2030 O O . SER A 1 293 ? -5.205 2.138 22.699 1.00 89.25 293 SER A O 1
ATOM 2032 N 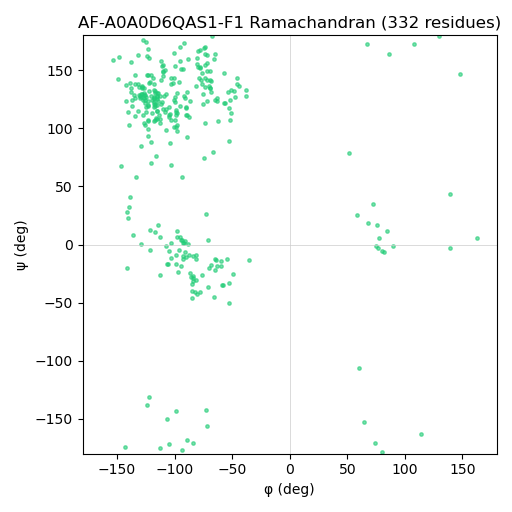N . ILE A 1 294 ? -6.885 2.509 24.160 1.00 89.38 294 ILE A N 1
ATOM 2033 C CA . ILE A 1 294 ? -7.413 3.773 23.623 1.00 89.38 294 ILE A CA 1
ATOM 2034 C C . ILE A 1 294 ? -7.417 4.871 24.694 1.00 89.38 294 ILE A C 1
ATOM 2036 O O . ILE A 1 294 ? -8.061 5.907 24.532 1.00 89.38 294 ILE A O 1
ATOM 2040 N N . ALA A 1 295 ? -6.730 4.635 25.814 1.00 87.31 295 ALA A N 1
ATOM 2041 C CA . ALA A 1 295 ? -6.692 5.540 26.959 1.00 87.31 295 ALA A CA 1
ATOM 2042 C C . ALA A 1 295 ? -6.161 6.923 26.600 1.00 87.31 295 ALA A C 1
ATOM 2044 O O . ALA A 1 295 ? -6.634 7.923 27.133 1.00 87.31 295 ALA A O 1
ATOM 2045 N N . ASP A 1 296 ? -5.208 6.963 25.678 1.00 85.69 296 ASP A N 1
ATOM 2046 C CA . ASP A 1 296 ? -4.571 8.196 25.264 1.00 85.69 296 ASP A CA 1
ATOM 2047 C C . ASP A 1 296 ? -5.275 8.844 24.079 1.00 85.69 296 ASP A C 1
ATOM 2049 O O . ASP A 1 296 ? -4.756 9.860 23.660 1.00 85.69 296 ASP A O 1
ATOM 2053 N N . SER A 1 297 ? -6.404 8.302 23.574 1.00 87.75 297 SER A N 1
ATOM 2054 C CA . SER A 1 297 ? -7.161 8.778 22.393 1.00 87.75 297 SER A CA 1
ATOM 2055 C C . SER A 1 297 ? -7.966 10.075 22.639 1.00 87.75 297 SER A C 1
ATOM 2057 O O . SER A 1 297 ? -8.144 10.521 23.770 1.00 87.75 297 SER A O 1
ATOM 2059 N N . ARG A 1 298 ? -8.410 10.765 21.573 1.00 86.06 298 ARG A N 1
ATOM 2060 C CA . ARG A 1 298 ? -9.001 12.125 21.675 1.00 86.06 298 ARG A CA 1
ATOM 2061 C C . ARG A 1 298 ? -10.502 12.050 21.939 1.00 86.06 298 ARG A C 1
ATOM 2063 O O . ARG A 1 298 ? -11.159 13.053 22.201 1.00 86.06 298 ARG A O 1
ATOM 2070 N N . GLY A 1 299 ? -11.034 10.842 21.843 1.00 88.62 299 GLY A N 1
ATOM 2071 C CA . GLY A 1 299 ? -12.439 10.510 21.864 1.00 88.62 299 GLY A CA 1
ATOM 2072 C C . GLY A 1 299 ? -12.657 9.286 20.993 1.00 88.62 299 GLY A C 1
ATOM 2073 O O . GLY A 1 299 ? -11.966 9.092 19.987 1.00 88.62 299 GLY A O 1
ATOM 2074 N N . VAL A 1 300 ? -13.624 8.473 21.400 1.00 93.12 300 VAL A N 1
ATOM 2075 C CA . VAL A 1 300 ? -14.042 7.299 20.642 1.00 93.12 300 VAL A CA 1
ATOM 2076 C C . VAL A 1 300 ? -15.527 7.427 20.355 1.00 93.12 300 VAL A C 1
ATOM 2078 O O . VAL A 1 300 ? -16.335 7.584 21.274 1.00 93.12 300 VAL A O 1
ATOM 2081 N N . THR A 1 301 ? -15.886 7.374 19.077 1.00 96.56 301 THR A N 1
ATOM 2082 C CA . THR A 1 301 ? -17.280 7.293 18.636 1.00 96.56 301 THR A CA 1
ATOM 2083 C C . THR A 1 301 ? -17.548 5.889 18.123 1.00 96.56 301 THR A C 1
ATOM 2085 O O . THR A 1 301 ? -16.783 5.364 17.323 1.00 96.56 301 THR A O 1
ATOM 2088 N N . VAL A 1 302 ? -18.619 5.262 18.603 1.00 97.69 302 VAL A N 1
ATOM 2089 C CA . VAL A 1 302 ? -19.081 3.958 18.118 1.00 97.69 302 VAL A CA 1
ATOM 2090 C C . VAL A 1 302 ? -20.447 4.152 17.472 1.00 97.69 302 VAL A C 1
ATOM 2092 O O . VAL A 1 302 ? -21.444 4.428 18.146 1.00 97.69 302 VAL A O 1
ATOM 2095 N N . ASN A 1 303 ? -20.503 4.065 16.149 1.00 98.00 303 ASN A N 1
ATOM 2096 C CA . ASN A 1 303 ? -21.743 4.222 15.388 1.00 98.00 303 ASN A CA 1
ATOM 2097 C C . ASN A 1 303 ? -22.592 2.954 15.454 1.00 98.00 303 ASN A C 1
ATOM 2099 O O . ASN A 1 303 ? -22.111 1.906 15.855 1.00 98.00 303 ASN A O 1
ATOM 2103 N N . SER A 1 304 ? -23.855 3.024 15.034 1.00 97.06 304 SER A N 1
ATOM 2104 C CA . SER A 1 304 ? -24.814 1.917 15.178 1.00 97.06 304 SER A CA 1
ATOM 2105 C C . SER A 1 304 ? -24.424 0.597 14.491 1.00 97.06 304 SER A C 1
ATOM 2107 O O . SER A 1 304 ? -25.026 -0.424 14.800 1.00 97.06 304 SER A O 1
ATOM 2109 N N . GLY A 1 305 ? -23.488 0.610 13.534 1.00 95.69 305 GLY A N 1
ATOM 2110 C CA . GLY A 1 305 ? -22.923 -0.607 12.927 1.00 95.69 305 GLY A CA 1
ATOM 2111 C C . GLY A 1 305 ? -21.640 -1.101 13.603 1.00 95.69 305 GLY A C 1
ATOM 2112 O O . GLY A 1 305 ? -21.189 -2.210 13.345 1.00 95.69 305 GLY A O 1
ATOM 2113 N N . GLY A 1 306 ? -21.040 -0.280 14.464 1.00 97.81 306 GLY A N 1
ATOM 2114 C CA . GLY A 1 306 ? -19.766 -0.542 15.109 1.00 97.81 306 GLY A CA 1
ATOM 2115 C C . GLY A 1 306 ? -19.901 -1.209 16.475 1.00 97.81 306 GLY A C 1
ATOM 2116 O O . GLY A 1 306 ? -20.853 -0.977 17.223 1.00 97.81 306 GLY A O 1
ATOM 2117 N N . THR A 1 307 ? -18.883 -1.987 16.827 1.00 97.44 307 THR A N 1
ATOM 2118 C CA . THR A 1 307 ? -18.661 -2.534 18.165 1.00 97.44 307 THR A CA 1
ATOM 2119 C C . THR A 1 307 ? -17.258 -2.174 18.639 1.00 97.44 307 THR A C 1
ATOM 2121 O O . THR A 1 307 ? -16.270 -2.440 17.954 1.00 97.44 307 THR A O 1
ATOM 2124 N N . CYS A 1 308 ? -17.157 -1.604 19.837 1.00 95.69 308 CYS A N 1
ATOM 2125 C CA . CYS A 1 308 ? -15.893 -1.510 20.565 1.00 95.69 308 CYS A CA 1
ATOM 2126 C C . CYS A 1 308 ? -15.835 -2.657 21.582 1.00 95.69 308 CYS A C 1
ATOM 2128 O O . CYS A 1 308 ? -16.633 -2.697 22.521 1.00 95.69 308 CYS A O 1
ATOM 2130 N N . ASP A 1 309 ? -14.926 -3.609 21.388 1.00 94.81 309 ASP A N 1
ATOM 2131 C CA . AS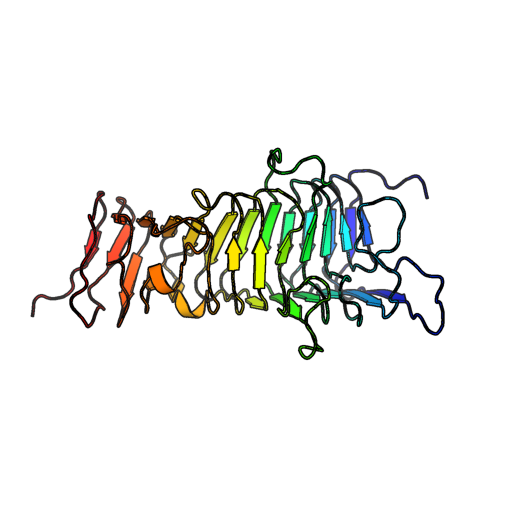P A 1 309 ? -14.773 -4.770 22.267 1.00 94.81 309 ASP A CA 1
ATOM 2132 C C . ASP A 1 309 ? -13.539 -4.609 23.157 1.00 94.81 309 ASP A C 1
ATOM 2134 O O . ASP A 1 309 ? -12.420 -4.513 22.670 1.00 94.81 309 ASP A O 1
ATOM 2138 N N . ILE A 1 310 ? -13.735 -4.578 24.475 1.00 92.06 310 ILE A N 1
ATOM 2139 C CA . ILE A 1 310 ? -12.652 -4.505 25.468 1.00 92.06 310 ILE A CA 1
ATOM 2140 C C . ILE A 1 310 ? -12.544 -5.781 26.311 1.00 92.06 310 ILE A C 1
ATOM 2142 O O . ILE A 1 310 ? -11.772 -5.832 27.274 1.00 92.06 310 ILE A O 1
ATOM 2146 N N . SER A 1 311 ? -13.312 -6.816 25.970 1.00 91.88 311 SER A N 1
ATOM 2147 C CA . SER A 1 311 ? -13.388 -8.069 26.725 1.00 91.88 311 SER A CA 1
ATOM 2148 C C . SER A 1 311 ? -12.077 -8.861 26.729 1.00 91.88 311 SER A C 1
ATOM 2150 O O . SER A 1 311 ? -11.855 -9.664 27.636 1.00 91.88 311 SER A O 1
ATOM 2152 N N . GLY A 1 312 ? -11.203 -8.608 25.749 1.00 90.56 312 GLY A N 1
ATOM 2153 C CA . GLY A 1 312 ? -9.873 -9.204 25.621 1.00 90.56 312 GLY A CA 1
ATOM 2154 C C . GLY A 1 312 ? -8.747 -8.453 26.343 1.00 90.56 312 GLY A C 1
ATOM 2155 O O . GLY A 1 312 ? -7.590 -8.878 26.262 1.00 90.56 312 GLY A O 1
ATOM 2156 N N . THR A 1 313 ? -9.039 -7.345 27.032 1.00 88.69 313 THR A N 1
ATOM 2157 C CA . THR A 1 313 ? -8.019 -6.553 27.745 1.00 88.69 313 THR A CA 1
ATOM 2158 C C . THR A 1 313 ? -7.607 -7.229 29.058 1.00 88.69 313 THR A C 1
ATOM 2160 O O . THR A 1 313 ? -8.426 -7.819 29.762 1.00 88.69 313 THR A O 1
ATOM 2163 N N . THR A 1 314 ? -6.312 -7.178 29.399 1.00 80.31 314 THR A N 1
ATOM 2164 C CA . THR A 1 314 ? -5.761 -7.872 30.591 1.00 80.31 314 THR A CA 1
ATOM 2165 C C . THR A 1 314 ? -5.423 -6.933 31.748 1.00 80.31 314 THR A C 1
ATOM 2167 O O . THR A 1 314 ? -5.293 -7.366 32.893 1.00 80.31 314 THR A O 1
ATOM 2170 N N . SER A 1 315 ? -5.322 -5.636 31.465 1.00 66.75 315 SER A N 1
ATOM 2171 C CA . SER A 1 315 ? -5.206 -4.554 32.442 1.00 66.75 315 SER A CA 1
ATOM 2172 C C . SER A 1 315 ? -6.418 -3.653 32.269 1.00 66.75 315 SER A C 1
ATOM 2174 O O . SER A 1 315 ? -6.811 -3.409 31.136 1.00 66.75 315 SER A O 1
ATOM 2176 N N . GLY A 1 316 ? -7.032 -3.182 33.359 1.00 63.78 316 GLY A N 1
ATOM 2177 C CA . GLY A 1 316 ? -8.210 -2.318 33.271 1.00 63.78 316 GLY A CA 1
ATOM 2178 C C . GLY A 1 316 ? -7.952 -1.133 32.339 1.00 63.78 316 GLY A C 1
ATOM 2179 O O . GLY A 1 316 ? -7.191 -0.234 32.687 1.00 63.78 316 GLY A O 1
ATOM 2180 N N . THR A 1 317 ? -8.559 -1.154 31.153 1.00 63.28 317 THR A N 1
ATOM 2181 C CA . THR A 1 317 ? -8.396 -0.093 30.163 1.00 63.28 317 THR A CA 1
ATOM 2182 C C . THR A 1 317 ? -9.209 1.114 30.603 1.00 63.28 317 THR A C 1
ATOM 2184 O O . THR A 1 317 ? -10.427 1.036 30.771 1.00 63.28 317 THR A O 1
ATOM 2187 N N . SER A 1 318 ? -8.545 2.252 30.802 1.00 70.12 318 SER A N 1
ATOM 2188 C CA . SER A 1 318 ? -9.249 3.529 30.871 1.00 70.12 318 SER A CA 1
ATOM 2189 C C . SER A 1 318 ? -9.719 3.887 29.470 1.00 70.12 318 SER A C 1
ATOM 2191 O O . SER A 1 318 ? -8.915 3.956 28.544 1.00 70.12 318 SER A O 1
ATOM 2193 N N . VAL A 1 319 ? -11.018 4.108 29.317 1.00 67.50 319 VAL A N 1
ATOM 2194 C CA . VAL A 1 319 ? -11.603 4.591 28.069 1.00 67.50 319 VAL A CA 1
ATOM 2195 C C . VAL A 1 319 ? -11.754 6.108 28.179 1.00 67.50 319 VAL A C 1
ATOM 2197 O O . VAL A 1 319 ? -12.106 6.631 29.238 1.00 67.50 319 VAL A O 1
ATOM 2200 N N . GLN A 1 320 ? -11.459 6.811 27.091 1.00 76.69 320 GLN A N 1
ATOM 2201 C CA . GLN A 1 320 ? -11.774 8.232 26.909 1.00 76.69 320 GLN A CA 1
ATOM 2202 C C . GLN A 1 320 ? -13.298 8.435 26.816 1.00 76.69 320 GLN A C 1
ATOM 2204 O O . GLN A 1 320 ? -14.042 7.457 26.921 1.00 76.69 320 GLN A O 1
ATOM 2209 N N . PRO A 1 321 ? -13.831 9.661 26.655 1.00 78.44 321 PRO A N 1
ATOM 2210 C CA . PRO A 1 321 ? -15.253 9.831 26.385 1.00 78.44 321 PRO A CA 1
ATOM 2211 C C . PRO A 1 321 ? -15.687 8.949 25.211 1.00 78.44 321 PRO A C 1
ATOM 2213 O O . PRO A 1 321 ? -15.250 9.138 24.075 1.00 78.44 321 PRO A O 1
ATOM 2216 N N . LEU A 1 322 ? -16.523 7.963 25.532 1.00 86.62 322 LEU A N 1
ATOM 2217 C CA . LEU A 1 322 ? -17.126 7.050 24.581 1.00 86.62 322 LEU A CA 1
ATOM 2218 C C . LEU A 1 322 ? -18.505 7.603 24.228 1.00 86.62 322 LEU A C 1
ATOM 2220 O O . LEU A 1 322 ? -19.348 7.796 25.109 1.00 86.62 322 LEU A O 1
ATOM 2224 N N . ALA A 1 323 ? -18.712 7.900 22.953 1.00 93.25 323 ALA A N 1
ATOM 2225 C CA . ALA A 1 323 ? -19.960 8.432 22.424 1.00 93.25 323 ALA A CA 1
ATOM 2226 C C . ALA A 1 323 ? -20.501 7.535 21.306 1.00 93.25 323 ALA A C 1
ATOM 2228 O O . ALA A 1 323 ? -19.802 6.664 20.795 1.00 93.25 323 ALA A O 1
ATOM 2229 N N . GLY A 1 324 ? -21.748 7.774 20.906 1.00 95.69 324 GLY A N 1
ATOM 2230 C CA . GLY A 1 324 ? -22.371 7.102 19.770 1.00 95.69 324 GLY A CA 1
ATOM 2231 C C . GLY A 1 324 ? -23.541 6.199 20.154 1.00 95.69 324 GLY A C 1
ATOM 2232 O O . GLY A 1 324 ? -24.148 6.359 21.212 1.00 95.69 324 GLY A O 1
ATOM 2233 N N . THR A 1 325 ? -23.911 5.316 19.230 1.00 96.81 325 THR A N 1
ATOM 2234 C CA . THR A 1 325 ? -25.128 4.481 19.288 1.00 96.81 325 THR A CA 1
ATOM 2235 C C . THR A 1 325 ? -24.864 2.995 19.051 1.00 96.81 325 THR A C 1
ATOM 2237 O O . THR A 1 325 ? -25.817 2.220 19.048 1.00 96.81 325 THR A O 1
ATOM 2240 N N . GLY A 1 326 ? -23.605 2.610 18.829 1.00 96.94 326 GLY A N 1
ATOM 2241 C CA . GLY A 1 326 ? -23.191 1.220 18.673 1.00 96.94 326 GLY A CA 1
ATOM 2242 C C . GLY A 1 326 ? -22.932 0.505 19.989 1.00 96.94 326 GLY A C 1
ATOM 2243 O O . GLY A 1 326 ? -23.217 1.018 21.077 1.00 96.94 326 GLY A O 1
ATOM 2244 N N . ASP A 1 327 ? -22.368 -0.690 19.865 1.00 96.44 327 ASP A N 1
ATOM 2245 C CA . ASP A 1 327 ? -22.209 -1.619 20.974 1.00 96.44 327 ASP A CA 1
ATOM 2246 C C . ASP A 1 327 ? -20.841 -1.505 21.654 1.00 96.44 327 ASP A C 1
ATOM 2248 O O . ASP A 1 327 ? -19.818 -1.169 21.052 1.00 96.44 327 ASP A O 1
ATOM 2252 N N . VAL A 1 328 ? -20.827 -1.828 22.948 1.00 94.25 328 VAL A N 1
ATOM 2253 C CA . VAL A 1 328 ? -19.604 -1.933 23.748 1.00 94.25 328 VAL A CA 1
ATOM 2254 C C . VAL A 1 328 ? -19.589 -3.288 24.435 1.00 94.25 328 VAL A C 1
ATOM 2256 O O . VAL A 1 328 ? -20.391 -3.548 25.338 1.00 94.25 328 VAL A O 1
ATOM 2259 N N . ALA A 1 329 ? -18.668 -4.156 24.030 1.00 93.44 329 ALA A N 1
ATOM 2260 C CA . ALA A 1 329 ? -18.495 -5.460 24.653 1.00 93.44 329 ALA A CA 1
ATOM 2261 C C . ALA A 1 329 ? -17.505 -5.352 25.823 1.00 93.44 329 ALA A C 1
ATOM 2263 O O . ALA A 1 329 ? -16.318 -5.104 25.644 1.00 93.44 329 ALA A O 1
ATOM 2264 N N . LEU A 1 330 ? -18.010 -5.524 27.049 1.00 88.56 330 LEU A N 1
ATOM 2265 C CA . LEU A 1 330 ? -17.228 -5.377 28.289 1.00 88.56 330 LEU A CA 1
ATOM 2266 C C . LEU A 1 330 ? -16.618 -6.693 28.799 1.00 88.56 330 LEU A C 1
ATOM 2268 O O . LEU A 1 330 ? -15.838 -6.685 29.747 1.00 88.56 330 LEU A O 1
ATOM 2272 N N . GLY A 1 331 ? -17.003 -7.827 28.211 1.00 83.94 331 GLY A N 1
ATOM 2273 C CA . GLY A 1 331 ? -16.650 -9.159 28.701 1.00 83.94 331 GLY A CA 1
ATOM 2274 C C . GLY A 1 331 ? -17.512 -9.640 29.872 1.00 83.94 331 GLY A C 1
ATOM 2275 O O . GLY A 1 331 ? -18.468 -8.988 30.303 1.00 83.94 331 GLY A O 1
ATOM 2276 N N . ALA A 1 332 ? -17.208 -10.842 30.364 1.00 77.12 332 ALA A N 1
ATOM 2277 C CA . ALA A 1 332 ? -17.914 -11.420 31.501 1.00 77.12 332 ALA A CA 1
ATOM 2278 C C . ALA A 1 332 ? -17.556 -10.668 32.790 1.00 77.12 332 ALA A C 1
ATOM 2280 O O . ALA A 1 332 ? -16.390 -10.389 33.060 1.00 77.12 332 ALA A O 1
ATOM 2281 N N . ARG A 1 333 ? -18.566 -10.374 33.617 1.00 56.47 333 ARG A N 1
ATOM 2282 C CA . ARG A 1 333 ? -18.337 -9.886 34.981 1.00 56.47 333 ARG A CA 1
ATOM 2283 C C . ARG A 1 333 ? -17.618 -10.994 35.769 1.00 56.47 333 ARG A C 1
ATOM 2285 O O . ARG A 1 333 ? -18.173 -12.094 35.803 1.00 56.47 333 ARG A O 1
ATOM 2292 N N . PRO A 1 334 ? -16.438 -10.738 36.361 1.00 55.34 334 PRO A N 1
ATOM 2293 C CA . PRO A 1 334 ? -15.809 -11.699 37.261 1.00 55.34 334 PRO A CA 1
ATOM 2294 C C . PRO A 1 334 ? -16.687 -11.987 38.486 1.00 55.34 334 PRO A C 1
ATOM 2296 O O . PRO A 1 334 ? -17.495 -11.105 38.875 1.00 55.34 334 PRO A O 1
#

Secondary structure (DSSP, 8-state):
-----SS-EEEE-TT-EEEEEE-TTT-TT-----SEE--TT-EEEESSEEEEEE---------SSS-----SEEE-TT-EEEE-TT-EEEE-SS-SS--SEEEESS--EEEESSEEEESSS-SEEEE--TT-TTT--SEEEEEESSEEEE--S-TTS--TTS--S-EEEEE-S--EEEEEE-TT-EEESEEEE-SS-EEEEE-TT-EE-S-EEE-SSGGG-EEEE---TT-EEEHHHHB-S-EES--EEEE-SS-EEEE-SBHHHHEE--SSSS---EEEEEEEEEEEEET-B-TTSS-EEEEEEEEEEEEEESS-PPP--EEESSEEE-----

Mean predicted aligned error: 7.9 Å

Sequence (334 aa):
MEGVTNGLSVTVGAGATIATTSNAATNPSTTDNDAIVVRTNSSIEVAGTVETQSNNIVGKGGTIPGLNTTDTIEGENGTMITVDFGGQVFSAGTQKTAEAINLTGEGNTIINNGTIEAQNADAMYFDDEKTSVGTAITTATIINNGTIAGYLADNTAANPNGNASTVAIGEGGGETFNITNESGATIEGEIVLNKGVTNLTVDPGSTITGSVHADGVASTNTVILGGDSSSAGIMSSSLQGVVDGFSTLDKTGTSTWEADKSINSELINSKGGAEVVAIDVKDGTLALTGNGSIADSRGVTVNSGGTCDISGTTSGTSVQPLAGTGDVALGARP

Foldseek 3Di:
DPDQDAAAEEEQAAAREQEWEDECVPCVPQLETEREEHEHQYEYEFNYEQEYEYAHANDDQDDDDPGRAAEHYEYEHNYEYEQAAQGYQEYNYQDARHESYEYEAAAYEYHYLYEQEYAAYASYEYEYPVPCAPVAPHEYEYHFNAEQWFHRNPLPDADPVGDSWRHSYYYPYRHEYEHEQEACGEYHIEHAAAAYAYEYEYEANAAYQEEYENNHPLCRHEYEYEDECVGEHELCRRQVYAYESHQEYEYDYAYEYEDAAEPCRNYDHPPDDQHFYEYEFAAHEYAYAEHRACQSHPEYEAEQRYEYEDQRYPDPHDHDHYYYDHYYHNHDDD

Organism: NCBI:txid1234668

Radius of gyration: 21.25 Å; Cα contacts (8 Å, |Δi|>4): 1129; chains: 1; bounding box: 56×39×68 Å

Nearest PDB structures (foldseek):
  4u4b-assembly1_A  TM=2.527E-01  e=1.765E+00  Pectobacterium carotovorum
  6z7p-assembly1_A  TM=3.025E-01  e=7.844E+00  Caulobacter vibrioides CB15

Solvent-accessible surface area (backbone atoms only — not comparable to full-atom values): 15538 Å² total; per-residue (Å²): 138,90,80,82,57,65,55,43,78,47,77,38,52,70,87,39,75,47,75,31,76,40,42,45,93,83,41,70,80,64,35,57,31,57,59,41,79,50,37,38,50,14,39,38,40,28,32,10,40,38,32,13,35,34,58,45,83,66,48,66,72,70,74,91,83,82,72,23,32,45,24,16,28,40,32,25,34,40,20,35,39,36,30,33,71,77,5,36,31,28,12,70,21,76,28,66,61,17,18,14,33,35,36,36,46,52,39,28,35,39,39,33,40,16,40,37,30,5,44,28,10,31,11,26,36,36,34,36,67,86,87,45,68,72,66,55,89,41,50,31,34,39,41,32,54,20,42,36,28,7,31,49,81,68,79,84,62,62,42,99,85,71,58,70,67,27,26,21,37,38,46,75,34,21,47,28,38,41,38,35,35,32,60,67,6,37,34,41,25,21,35,40,37,56,44,24,46,37,40,42,36,42,18,32,64,13,34,29,61,26,33,36,37,34,60,21,56,31,85,66,11,30,41,31,41,37,41,47,66,95,40,64,26,45,48,65,68,29,48,55,32,59,32,30,19,38,28,33,39,37,31,34,44,49,8,42,35,32,33,55,44,36,49,59,76,49,42,28,42,81,82,81,60,102,57,45,36,31,36,38,28,52,20,21,33,47,30,25,27,55,62,20,37,54,52,72,36,67,32,38,36,23,30,73,57,6,30,44,30,48,49,52,38,76,59,93,71,56,72,43,68,74,46,75,67,33,45,70,44,72,55,82,83,128